Protein AF-A0A5J4TZL5-F1 (afdb_monomer)

Secondary structure (DSSP, 8-state):
-HHHHHHHHHHHHHHHHHHHHHHHHHHHHHHHHHHHHHHHHHHHHHHHHHHHHHHHHHHHHHHHHHHHHHHHHHHHHHHHHHHHHHHHHHHHHHHHHHHHHHHHHHHHHHHHHHHHHHHHHHHHHHHHHHHHHHHHHHHHHHHHHHHHHHHHHHHHHHHHHHHHHHHHHHHHHTTS-S--HHHHHHHHHHHHHHHHHHHHHHHHHHHHHHHHHHHHHHHHHHHHHHHHHHHHHHHHHHHHHHHHHHTT-----------------------------PPP-------------------------------------

pLDDT: mean 70.75, std 19.8, range [30.55, 95.94]

Sequence (317 aa):
MKILYEKREKQMKEKECAMKREIEKVIEKLKDAQSGIAKTEQDAAQLKKVEKEKEKENLKLIDDIEKVKLEKERIVIEKLDLERQKHEREEEIMKLRQQILLIKDENSLSLDERRDIVEAIRLADKKIGVQSEERKRIEDKIQVLEKNYSLVQRENEEMRAKIHVLTESIMQSGSNESGNIGVQVISAAETQAIRVSLQKTRGNEAKLEKIIAQLKTEKDNLNLKLIDSQEAIVRMEKARMRSKLSGSTTISSNDSVGSLTPTNSLSTPKSLNILPSSPLIDKENIPSTGSNNLFSSSLGSFKKESNDQRILIKKKV

Organism: NCBI:txid222440

Solvent-accessible surface area (backbone atoms only — not comparable to full-atom values): 19044 Å² total; per-residue (Å²): 113,70,70,62,51,55,53,51,50,51,51,48,53,50,50,52,52,52,50,51,55,50,50,51,54,50,51,50,54,49,50,53,51,51,54,50,49,55,49,52,53,52,52,52,55,50,49,56,50,52,50,54,51,51,51,54,50,51,54,52,51,50,56,52,52,51,53,53,50,52,52,52,53,51,52,52,52,54,51,52,52,52,52,50,55,49,51,54,51,52,52,51,53,50,53,53,53,52,50,52,50,52,55,50,51,54,50,50,53,53,50,51,55,51,51,52,51,51,52,52,45,54,53,49,54,54,51,46,52,54,50,52,54,51,42,51,56,50,51,56,51,43,55,55,49,52,55,51,46,58,50,51,51,51,54,48,52,52,51,51,52,52,46,49,55,52,51,52,51,52,58,63,60,69,74,57,85,84,90,55,69,66,59,53,53,51,53,50,52,53,47,50,53,51,50,56,50,48,52,53,50,51,57,50,46,57,52,48,53,52,51,47,53,50,51,52,55,50,43,53,53,45,51,52,56,45,51,55,50,52,51,49,44,53,53,51,53,52,53,54,54,50,59,61,58,69,74,72,65,84,80,85,78,88,76,89,84,81,91,79,85,84,89,84,86,83,85,84,86,85,87,81,92,80,87,82,87,84,81,89,80,88,80,82,90,86,86,89,79,90,78,90,81,88,86,84,83,82,85,89,80,90,78,88,80,86,90,76,88,80,89,87,83,88,78,89,133

Nearest PDB structures (foldseek):
  3zx6-assembly1_A  TM=5.960E-01  e=6.241E-02  Archaeoglobus fulgidus DSM 4304
  3zx6-assembly1_B  TM=5.698E-01  e=6.180E-01  Archaeoglobus fulgidus DSM 4304
  2b5u-assembly2_C  TM=6.006E-01  e=9.776E-01  Escherichia coli
  6r1j-assembly1_D-2  TM=5.884E-01  e=1.302E+00  Aeromonas hydrophila J-1
  3ja6-assembly1_H  TM=4.039E-01  e=1.161E+00  Escherichia coli

Foldseek 3Di:
DVVVVVVVVVVVVVVVVVVVVVVVVVVVVVVVVVVVVVVVVVVVVVVVVVVVVVVVVVVVVVVVVVVVVVVVVVVVVVVVVVVVVVVVVVVVVVVVVVVVVVVVVVVVVLVVVLVVLVVVLVVLVVVLVVLVVVLVVLVVVLVVLVVVLVVLVVVLVVLVVVLVVLVVVLVVVVVDDDDPPVSNVVSVVVSVVSVVVSVVSVVVSVVSVVVSVVSVVVSVVSVVVSVVSVVVSVVSVVVSVVSVVVVPDPDDDDDDDDDDDDDDDDDDDDDDDDDDDDDDDDDDDDDDDYDDDDDDDDDDDDDDDDDDDDDDDDDDD

Structure (mmCIF, N/CA/C/O backbone):
data_AF-A0A5J4TZL5-F1
#
_entry.id   AF-A0A5J4TZL5-F1
#
loop_
_atom_site.group_PDB
_atom_site.id
_atom_site.type_symbol
_atom_site.label_atom_id
_atom_site.label_alt_id
_atom_site.label_comp_id
_atom_site.label_asym_id
_atom_site.label_entity_id
_atom_site.label_seq_id
_atom_site.pdbx_PDB_ins_code
_atom_site.Cartn_x
_atom_site.Cartn_y
_atom_site.Cartn_z
_atom_site.occupancy
_atom_site.B_iso_or_equiv
_atom_site.auth_seq_id
_atom_site.auth_comp_id
_atom_site.auth_asym_id
_atom_site.auth_atom_id
_atom_site.pdbx_PDB_model_num
ATOM 1 N N . MET A 1 1 ? 73.952 2.738 -131.274 1.00 68.38 1 MET A N 1
ATOM 2 C CA . MET A 1 1 ? 74.540 2.774 -129.912 1.00 68.38 1 MET A CA 1
ATOM 3 C C . MET A 1 1 ? 74.029 3.944 -129.062 1.00 68.38 1 MET A C 1
ATOM 5 O O . MET A 1 1 ? 73.461 3.671 -128.016 1.00 68.38 1 MET A O 1
ATOM 9 N N . LYS A 1 2 ? 74.131 5.211 -129.499 1.00 77.38 2 LYS A N 1
ATOM 10 C CA . LYS A 1 2 ? 73.720 6.402 -128.711 1.00 77.38 2 LYS A CA 1
ATOM 11 C C . LYS A 1 2 ? 72.251 6.398 -128.223 1.00 77.38 2 LYS A C 1
ATOM 13 O O . LYS A 1 2 ? 72.003 6.583 -127.039 1.00 77.38 2 LYS A O 1
ATOM 18 N N . ILE A 1 3 ? 71.305 6.037 -129.097 1.00 76.31 3 ILE A N 1
ATOM 19 C CA . ILE A 1 3 ? 69.858 5.967 -128.785 1.00 76.31 3 ILE A CA 1
ATOM 20 C C . ILE A 1 3 ? 69.531 4.932 -127.685 1.00 76.31 3 ILE A C 1
ATOM 22 O O . ILE A 1 3 ? 68.653 5.151 -126.853 1.00 76.31 3 ILE A O 1
ATOM 26 N N . LEU A 1 4 ? 70.243 3.796 -127.649 1.00 75.81 4 LEU A N 1
ATOM 27 C CA . LEU A 1 4 ? 70.036 2.755 -126.627 1.00 75.81 4 LEU A CA 1
ATOM 28 C C . LEU A 1 4 ? 70.547 3.196 -125.247 1.00 75.81 4 LEU A C 1
ATOM 30 O O . LEU A 1 4 ? 69.958 2.826 -124.232 1.00 75.81 4 LEU A O 1
ATOM 34 N N . TYR A 1 5 ? 71.609 4.004 -125.215 1.00 79.50 5 TYR A N 1
ATOM 35 C CA . TYR A 1 5 ? 72.174 4.554 -123.984 1.00 79.50 5 TYR A CA 1
ATOM 36 C C . TYR A 1 5 ? 71.246 5.612 -123.370 1.00 79.50 5 TYR A C 1
ATOM 38 O O . TYR A 1 5 ? 70.892 5.506 -122.200 1.00 79.50 5 TYR A O 1
ATOM 46 N N . GLU A 1 6 ? 70.744 6.547 -124.183 1.00 79.62 6 GLU A N 1
ATOM 47 C CA . GLU A 1 6 ? 69.775 7.573 -123.759 1.00 79.62 6 GLU A CA 1
ATOM 48 C C . GLU A 1 6 ? 68.460 6.954 -123.251 1.00 79.62 6 GLU A C 1
ATOM 50 O O . GLU A 1 6 ? 67.913 7.382 -122.233 1.00 79.62 6 GLU A O 1
ATOM 55 N N . LYS A 1 7 ? 67.970 5.886 -123.901 1.00 83.75 7 LYS A N 1
ATOM 56 C CA . LYS A 1 7 ? 66.777 5.147 -123.453 1.00 83.75 7 LYS A CA 1
ATOM 57 C C . LYS A 1 7 ? 66.993 4.467 -122.097 1.00 83.75 7 LYS A C 1
ATOM 59 O O . LYS A 1 7 ? 66.105 4.513 -121.248 1.00 83.75 7 LYS A O 1
ATOM 64 N N . ARG A 1 8 ? 68.165 3.860 -121.877 1.00 84.19 8 ARG A N 1
ATOM 65 C CA . ARG A 1 8 ? 68.530 3.232 -120.597 1.00 84.19 8 ARG A CA 1
ATOM 66 C C . ARG A 1 8 ? 68.698 4.273 -119.489 1.00 84.19 8 ARG A C 1
ATOM 68 O O . ARG A 1 8 ? 68.226 4.048 -118.381 1.00 84.19 8 ARG A O 1
ATOM 75 N N . GLU A 1 9 ? 69.308 5.418 -119.784 1.00 84.31 9 GLU A N 1
ATOM 76 C CA . GLU A 1 9 ? 69.480 6.519 -118.831 1.00 84.31 9 GLU A CA 1
ATOM 77 C C . GLU A 1 9 ? 68.133 7.132 -118.417 1.00 84.31 9 GLU A C 1
ATOM 79 O O . GLU A 1 9 ? 67.884 7.332 -117.229 1.00 84.31 9 GLU A O 1
ATOM 84 N N . LYS A 1 10 ? 67.221 7.350 -119.373 1.00 85.38 10 LYS A N 1
ATOM 85 C CA . LYS A 1 10 ? 65.858 7.819 -119.090 1.00 85.38 10 LYS A CA 1
ATOM 86 C C . LYS A 1 10 ? 65.076 6.821 -118.231 1.00 85.38 10 LYS A C 1
ATOM 88 O O . LYS A 1 10 ? 64.467 7.228 -117.248 1.00 85.38 10 LYS A O 1
ATOM 93 N N . GLN A 1 11 ? 65.167 5.522 -118.530 1.00 86.25 11 GLN A N 1
ATOM 94 C CA . GLN A 1 11 ? 64.558 4.469 -117.706 1.00 86.25 11 GLN A CA 1
ATOM 95 C C . GLN A 1 11 ? 65.138 4.417 -116.285 1.00 86.25 11 GLN A C 1
ATOM 97 O O . GLN A 1 11 ? 64.395 4.190 -115.333 1.00 86.25 11 GLN A O 1
ATOM 102 N N . MET A 1 12 ? 66.447 4.625 -116.120 1.00 87.94 12 MET A N 1
ATOM 103 C CA . MET A 1 12 ? 67.077 4.683 -114.797 1.00 87.94 12 MET A CA 1
ATOM 104 C C . MET A 1 12 ? 66.609 5.908 -114.007 1.00 87.94 12 MET A C 1
ATOM 106 O O . MET A 1 12 ? 66.234 5.757 -112.849 1.00 87.94 12 MET A O 1
ATOM 110 N N . LYS A 1 13 ? 66.539 7.088 -114.638 1.00 86.75 13 LYS A N 1
ATOM 111 C CA . LYS A 1 13 ? 66.017 8.317 -114.012 1.00 86.75 13 LYS A CA 1
ATOM 112 C C . LYS A 1 13 ? 64.533 8.204 -113.651 1.00 86.75 13 LYS A C 1
ATOM 114 O O . LYS A 1 13 ? 64.128 8.666 -112.589 1.00 86.75 13 LYS A O 1
ATOM 119 N N . GLU A 1 14 ? 63.720 7.562 -114.490 1.00 88.88 14 GLU A N 1
ATOM 120 C CA . GLU A 1 14 ? 62.305 7.289 -114.197 1.00 88.88 14 GLU A CA 1
ATOM 121 C C . GLU A 1 14 ? 62.145 6.321 -113.017 1.00 88.88 14 GLU A C 1
ATOM 123 O O . GLU A 1 14 ? 61.344 6.591 -112.122 1.00 88.88 14 GLU A O 1
ATOM 128 N N . LYS A 1 15 ? 62.941 5.242 -112.961 1.00 90.50 15 LYS A N 1
ATOM 129 C CA . LYS A 1 15 ? 62.969 4.318 -111.813 1.00 90.50 15 LYS A CA 1
ATOM 130 C C . LYS A 1 15 ? 63.447 5.001 -110.535 1.00 90.50 15 LYS A C 1
ATOM 132 O O . LYS A 1 15 ? 62.857 4.786 -109.485 1.00 90.50 15 LYS A O 1
ATOM 137 N N . GLU A 1 16 ? 64.470 5.846 -110.618 1.00 89.69 16 GLU A N 1
ATOM 138 C CA . GLU A 1 16 ? 64.968 6.621 -109.480 1.00 89.69 16 GLU A CA 1
ATOM 139 C C . GLU A 1 16 ? 63.911 7.615 -108.978 1.00 89.69 16 GLU A C 1
ATOM 141 O O . GLU A 1 16 ? 63.693 7.733 -107.775 1.00 89.69 16 GLU A O 1
ATOM 146 N N . CYS A 1 17 ? 63.200 8.291 -109.885 1.00 88.56 17 CYS A N 1
ATOM 147 C CA . CYS A 1 17 ? 62.106 9.194 -109.533 1.00 88.56 17 CYS A CA 1
ATOM 148 C C . CYS A 1 17 ? 60.917 8.440 -108.912 1.00 88.56 17 CYS A C 1
ATOM 150 O O . CYS A 1 17 ? 60.357 8.900 -107.918 1.00 88.56 17 CYS A O 1
ATOM 152 N N . ALA A 1 18 ? 60.556 7.268 -109.445 1.00 90.19 18 ALA A N 1
ATOM 153 C CA . ALA A 1 18 ? 59.523 6.408 -108.869 1.00 90.19 18 ALA A CA 1
ATOM 154 C C . ALA A 1 18 ? 59.912 5.917 -107.465 1.00 90.19 18 ALA A C 1
ATOM 156 O O . ALA A 1 18 ? 59.115 6.031 -106.537 1.00 90.19 18 ALA A O 1
ATOM 157 N N . MET A 1 19 ? 61.160 5.474 -107.294 1.00 93.25 19 MET A N 1
ATOM 158 C CA . MET A 1 19 ? 61.697 5.030 -106.009 1.00 93.25 19 MET A CA 1
ATOM 159 C C . MET A 1 19 ? 61.727 6.170 -104.982 1.00 93.25 19 MET A C 1
ATOM 161 O O . MET A 1 19 ? 61.330 5.965 -103.841 1.00 93.25 19 MET A O 1
ATOM 165 N N . LYS A 1 20 ? 62.118 7.391 -105.375 1.00 92.12 20 LYS A N 1
ATOM 166 C CA . LYS A 1 20 ? 62.064 8.572 -104.492 1.00 92.12 20 LYS A CA 1
ATOM 167 C C . LYS A 1 20 ? 60.640 8.878 -104.024 1.00 92.12 20 LYS A C 1
ATOM 169 O O . LYS A 1 20 ? 60.440 9.073 -102.831 1.00 92.12 20 LYS A O 1
ATOM 174 N N . ARG A 1 21 ? 59.647 8.831 -104.922 1.00 91.94 21 ARG A N 1
ATOM 175 C CA . ARG A 1 21 ? 58.229 9.014 -104.549 1.00 91.94 21 ARG A CA 1
ATOM 176 C C . ARG A 1 21 ? 57.722 7.912 -103.619 1.00 91.94 21 ARG A C 1
ATOM 178 O O . ARG A 1 21 ? 56.907 8.183 -102.743 1.00 91.94 21 ARG A O 1
ATOM 185 N N . GLU A 1 22 ? 58.152 6.666 -103.813 1.00 93.06 22 GLU A N 1
ATOM 186 C CA . GLU A 1 22 ? 57.804 5.567 -102.903 1.00 93.06 22 GLU A CA 1
ATOM 187 C C . GLU A 1 22 ? 58.442 5.747 -101.524 1.00 93.06 22 GLU A C 1
ATOM 189 O O . GLU A 1 22 ? 57.752 5.587 -100.519 1.00 93.06 22 GLU A O 1
ATOM 194 N N . ILE A 1 23 ? 59.713 6.153 -101.464 1.00 92.62 23 ILE A N 1
ATOM 195 C CA . ILE A 1 23 ? 60.403 6.475 -100.209 1.00 92.62 23 ILE A CA 1
ATOM 196 C C . ILE A 1 23 ? 59.696 7.628 -99.486 1.00 92.62 23 ILE A C 1
ATOM 198 O O . ILE A 1 23 ? 59.439 7.516 -98.291 1.00 92.62 23 ILE A O 1
ATOM 202 N N . GLU A 1 24 ? 59.316 8.698 -100.189 1.00 93.56 24 GLU A N 1
ATOM 203 C CA . GLU A 1 24 ? 58.556 9.815 -99.608 1.00 93.56 24 GLU A CA 1
ATOM 204 C C . GLU A 1 24 ? 57.216 9.354 -99.022 1.00 93.56 24 GLU A C 1
ATOM 206 O O . GLU A 1 24 ? 56.915 9.673 -97.873 1.00 93.56 24 GLU A O 1
ATOM 211 N N . LYS A 1 25 ? 56.459 8.515 -99.745 1.00 94.38 25 LYS A N 1
ATOM 212 C CA . LYS A 1 25 ? 55.213 7.917 -99.230 1.00 94.38 25 LYS A CA 1
ATOM 213 C C . LYS A 1 25 ? 55.439 7.056 -97.987 1.00 94.38 25 LYS A C 1
ATOM 215 O O . LYS A 1 25 ? 54.591 7.032 -97.098 1.00 94.38 25 LYS A O 1
ATOM 220 N N . VAL A 1 26 ? 56.545 6.311 -97.924 1.00 94.62 26 VAL A N 1
ATOM 221 C CA . VAL A 1 26 ? 56.898 5.503 -96.745 1.00 94.62 26 VAL A CA 1
ATOM 222 C C . VAL A 1 26 ? 57.271 6.403 -95.568 1.00 94.62 26 VAL A C 1
ATOM 224 O O . VAL A 1 26 ? 56.812 6.152 -94.458 1.00 94.62 26 VAL A O 1
ATOM 227 N N . ILE A 1 27 ? 58.039 7.471 -95.797 1.00 94.38 27 ILE A N 1
ATOM 228 C CA . ILE A 1 27 ? 58.392 8.454 -94.764 1.00 94.38 27 ILE A CA 1
ATOM 229 C C . ILE A 1 27 ? 57.137 9.131 -94.207 1.00 94.38 27 ILE A C 1
ATOM 231 O O . ILE A 1 27 ? 57.026 9.289 -92.995 1.00 94.38 27 ILE A O 1
ATOM 235 N N . GLU A 1 28 ? 56.189 9.510 -95.063 1.00 93.62 28 GLU A N 1
ATOM 236 C CA . GLU A 1 28 ? 54.934 10.138 -94.639 1.00 93.62 28 GLU A CA 1
ATOM 237 C C . GLU A 1 28 ? 54.093 9.184 -93.781 1.00 93.62 28 GLU A C 1
ATOM 239 O O . GLU A 1 28 ? 53.744 9.521 -92.653 1.00 93.62 28 GLU A O 1
ATOM 244 N N . LYS A 1 29 ? 53.923 7.928 -94.219 1.00 94.75 29 LYS A N 1
ATOM 245 C CA . LYS A 1 29 ? 53.269 6.886 -93.408 1.00 94.75 29 LYS A CA 1
ATOM 246 C C . LYS A 1 29 ? 53.976 6.624 -92.076 1.00 94.75 29 LYS A C 1
ATOM 248 O O . LYS A 1 29 ? 53.313 6.352 -91.078 1.00 94.75 29 LYS A O 1
ATOM 253 N N . LEU A 1 30 ? 55.309 6.677 -92.046 1.00 94.06 30 LEU A N 1
ATOM 254 C CA . LEU A 1 30 ? 56.082 6.518 -90.812 1.00 94.06 30 LEU A CA 1
ATOM 255 C C . LEU A 1 30 ? 55.881 7.701 -89.862 1.00 94.06 30 LEU A C 1
ATOM 257 O O . LEU A 1 30 ? 55.749 7.479 -88.661 1.00 94.06 30 LEU A O 1
ATOM 261 N N . LYS A 1 31 ? 55.809 8.935 -90.375 1.00 94.19 31 LYS A N 1
ATOM 262 C CA . LYS A 1 31 ? 55.489 10.123 -89.569 1.00 94.19 31 LYS A CA 1
ATOM 263 C C . LYS A 1 31 ? 54.077 10.042 -88.994 1.00 94.19 31 LYS A C 1
ATOM 265 O O . LYS A 1 31 ? 53.900 10.292 -87.803 1.00 94.19 31 LYS A O 1
ATOM 270 N N . ASP A 1 32 ? 53.103 9.626 -89.800 1.00 93.44 32 ASP A N 1
ATOM 271 C CA . ASP A 1 32 ? 51.726 9.428 -89.346 1.00 93.44 32 ASP A CA 1
ATOM 272 C C . ASP A 1 32 ? 51.661 8.364 -88.244 1.00 93.44 32 ASP A C 1
ATOM 274 O O . ASP A 1 32 ? 51.081 8.606 -87.184 1.00 93.44 32 ASP A O 1
ATOM 278 N N . ALA A 1 33 ? 52.333 7.223 -88.439 1.00 93.62 33 ALA A N 1
ATOM 279 C CA . ALA A 1 33 ? 52.422 6.164 -87.436 1.00 93.62 33 ALA A CA 1
ATOM 280 C C . ALA A 1 33 ? 53.111 6.638 -86.144 1.00 93.62 33 ALA A C 1
ATOM 282 O O . ALA A 1 33 ? 52.612 6.362 -85.056 1.00 93.62 33 ALA A O 1
ATOM 283 N N . GLN A 1 34 ? 54.211 7.394 -86.242 1.00 93.38 34 GLN A N 1
ATOM 284 C CA . GLN A 1 34 ? 54.889 7.984 -85.081 1.00 93.38 34 GLN A CA 1
ATOM 285 C C . GLN A 1 34 ? 53.984 8.962 -84.324 1.00 93.38 34 GLN A C 1
ATOM 287 O O . GLN A 1 34 ? 53.940 8.924 -83.095 1.00 93.38 34 GLN A O 1
ATOM 292 N N . SER A 1 35 ? 53.223 9.799 -85.038 1.00 92.56 35 SER A N 1
ATOM 293 C CA . SER A 1 35 ? 52.253 10.708 -84.417 1.00 92.56 35 SER A CA 1
ATOM 294 C C . SER A 1 35 ? 51.124 9.945 -83.711 1.00 92.56 35 SER A C 1
ATOM 296 O O . SER A 1 35 ? 50.718 10.316 -82.608 1.00 92.56 35 SER A O 1
ATOM 298 N N . GLY A 1 36 ? 50.667 8.835 -84.304 1.00 93.75 36 GLY A N 1
ATOM 299 C CA . GLY A 1 36 ? 49.680 7.937 -83.712 1.00 93.75 36 GLY A CA 1
ATOM 300 C C . GLY A 1 36 ? 50.195 7.286 -82.432 1.00 93.75 36 GLY A C 1
ATOM 301 O O . GLY A 1 36 ? 49.500 7.315 -81.419 1.00 93.75 36 GLY A O 1
ATOM 302 N N . ILE A 1 37 ? 51.433 6.779 -82.446 1.00 93.00 37 ILE A N 1
ATOM 303 C CA . ILE A 1 37 ? 52.086 6.192 -81.266 1.00 93.00 37 ILE A CA 1
ATOM 304 C C . ILE A 1 37 ? 52.185 7.229 -80.142 1.00 93.00 37 ILE A C 1
ATOM 306 O O . ILE A 1 37 ? 51.717 6.963 -79.036 1.00 93.00 37 ILE A O 1
ATOM 310 N N . ALA A 1 38 ? 52.680 8.436 -80.429 1.00 92.06 38 ALA A N 1
ATOM 311 C CA . ALA A 1 38 ? 52.795 9.502 -79.432 1.00 92.06 38 ALA A CA 1
ATOM 312 C C . ALA A 1 38 ? 51.439 9.861 -78.795 1.00 92.06 38 ALA A C 1
ATOM 314 O O . ALA A 1 38 ? 51.345 10.056 -77.582 1.00 92.06 38 ALA A O 1
ATOM 315 N N . LYS A 1 39 ? 50.364 9.889 -79.594 1.00 93.00 39 LYS A N 1
ATOM 316 C CA . LYS A 1 39 ? 49.007 10.114 -79.083 1.00 93.00 39 LYS A CA 1
ATOM 317 C C . LYS A 1 39 ? 48.534 8.964 -78.189 1.00 93.00 39 LYS A C 1
ATOM 319 O O . LYS A 1 39 ? 48.024 9.216 -77.103 1.00 93.00 39 LYS A O 1
ATOM 324 N N . THR A 1 40 ? 48.761 7.711 -78.590 1.00 92.06 40 THR A N 1
ATOM 325 C CA . THR A 1 40 ? 48.394 6.550 -77.759 1.00 92.06 40 THR A CA 1
ATOM 326 C C . THR A 1 40 ? 49.171 6.489 -76.443 1.00 92.06 40 THR A C 1
ATOM 328 O O . THR A 1 40 ? 48.607 6.117 -75.416 1.00 92.06 40 THR A O 1
ATOM 331 N N . GLU A 1 41 ? 50.441 6.902 -76.432 1.00 92.06 41 GLU A N 1
ATOM 332 C CA . GLU A 1 41 ? 51.243 7.006 -75.207 1.00 92.06 41 GLU A CA 1
ATOM 333 C C . GLU A 1 41 ? 50.700 8.091 -74.270 1.00 92.06 41 GLU A C 1
ATOM 335 O O . GLU A 1 41 ? 50.609 7.881 -73.056 1.00 92.06 41 GLU A O 1
ATOM 340 N N . GLN A 1 42 ? 50.283 9.231 -74.829 1.00 92.75 42 GLN A N 1
ATOM 341 C CA . GLN A 1 42 ? 49.635 10.298 -74.073 1.00 92.75 42 GLN A CA 1
ATOM 342 C C . GLN A 1 42 ? 48.301 9.831 -73.468 1.00 92.75 42 GLN A C 1
ATOM 344 O O . GLN A 1 42 ? 48.072 10.051 -72.275 1.00 92.75 42 GLN A O 1
ATOM 349 N N . ASP A 1 43 ? 47.460 9.147 -74.246 1.00 93.69 43 ASP A N 1
ATOM 350 C CA . ASP A 1 43 ? 46.179 8.599 -73.784 1.00 93.69 43 ASP A CA 1
ATOM 351 C C . ASP A 1 43 ? 46.393 7.552 -72.673 1.00 93.69 43 ASP A C 1
ATOM 353 O O . ASP A 1 43 ? 45.723 7.585 -71.638 1.00 93.69 43 ASP A O 1
ATOM 357 N N . ALA A 1 44 ? 47.398 6.677 -72.812 1.00 93.31 44 ALA A N 1
ATOM 358 C CA . ALA A 1 44 ? 47.760 5.700 -71.784 1.00 93.31 44 ALA A CA 1
ATOM 359 C C . ALA A 1 44 ? 48.250 6.364 -70.483 1.00 93.31 44 ALA A C 1
ATOM 361 O O . ALA A 1 44 ? 47.930 5.908 -69.381 1.00 93.31 44 ALA A O 1
ATOM 362 N N . ALA A 1 45 ? 49.008 7.461 -70.579 1.00 92.75 45 ALA A N 1
ATOM 363 C CA . ALA A 1 45 ? 49.448 8.223 -69.413 1.00 92.75 45 ALA A CA 1
ATOM 364 C C . ALA A 1 45 ? 48.281 8.937 -68.708 1.00 92.75 45 ALA A C 1
ATOM 366 O O . ALA A 1 45 ? 48.262 9.005 -67.476 1.00 92.75 45 ALA A O 1
ATOM 367 N N . GLN A 1 46 ? 47.304 9.450 -69.463 1.00 93.06 46 GLN A N 1
ATOM 368 C CA . GLN A 1 46 ? 46.084 10.038 -68.903 1.00 93.06 46 GLN A CA 1
ATOM 369 C C . GLN A 1 46 ? 45.221 8.982 -68.205 1.00 93.06 46 GLN A C 1
ATOM 371 O O . GLN A 1 46 ? 44.812 9.204 -67.065 1.00 93.06 46 GLN A O 1
ATOM 376 N N . LEU A 1 47 ? 45.029 7.811 -68.820 1.00 94.38 47 LEU A N 1
ATOM 377 C CA . LEU A 1 47 ? 44.303 6.690 -68.211 1.00 94.38 47 LEU A CA 1
ATOM 378 C C . LEU A 1 47 ? 44.914 6.272 -66.868 1.00 94.38 47 LEU A C 1
ATOM 380 O O . LEU A 1 47 ? 44.193 6.177 -65.879 1.00 94.38 47 LEU A O 1
ATOM 384 N N . LYS A 1 48 ? 46.246 6.150 -66.783 1.00 94.62 48 LYS A N 1
ATOM 385 C CA . LYS A 1 48 ? 46.937 5.835 -65.518 1.00 94.62 48 LYS A CA 1
ATOM 386 C C . LYS A 1 48 ? 46.720 6.882 -64.421 1.00 94.62 48 LYS A C 1
ATOM 388 O O . LYS A 1 48 ? 46.735 6.539 -63.240 1.00 94.62 48 LYS A O 1
ATOM 393 N N . LYS A 1 49 ? 46.566 8.165 -64.770 1.00 94.12 49 LYS A N 1
ATOM 394 C CA . LYS A 1 49 ? 46.249 9.215 -63.783 1.00 94.12 49 LYS A CA 1
ATOM 395 C C . LYS A 1 49 ? 44.826 9.052 -63.257 1.00 94.12 49 LYS A C 1
ATOM 397 O O . LYS A 1 49 ? 44.638 9.066 -62.045 1.00 94.12 49 LYS A O 1
ATOM 402 N N . VAL A 1 50 ? 43.868 8.827 -64.156 1.00 94.62 50 VAL A N 1
ATOM 403 C CA . VAL A 1 50 ? 42.460 8.597 -63.801 1.00 94.62 50 VAL A CA 1
ATOM 404 C C . VAL A 1 50 ? 42.303 7.340 -62.942 1.00 94.62 50 VAL A C 1
ATOM 406 O O . VAL A 1 50 ? 41.571 7.366 -61.959 1.00 94.62 50 VAL A O 1
ATOM 409 N N . GLU A 1 51 ? 43.012 6.254 -63.256 1.00 93.50 51 GLU A N 1
ATOM 410 C CA . GLU A 1 51 ? 43.004 5.033 -62.438 1.00 93.50 51 GLU A CA 1
ATOM 411 C C . GLU A 1 51 ? 43.488 5.297 -61.010 1.00 93.50 51 GLU A C 1
ATOM 413 O O . GLU A 1 51 ? 42.815 4.906 -60.060 1.00 93.50 51 GLU A O 1
ATOM 418 N N . LYS A 1 52 ? 44.594 6.032 -60.842 1.00 93.94 52 LYS A N 1
ATOM 419 C CA . LYS A 1 52 ? 45.107 6.397 -59.511 1.00 93.94 52 LYS A CA 1
ATOM 420 C C . LYS A 1 52 ? 44.148 7.289 -58.727 1.00 93.94 52 LYS A C 1
ATOM 422 O O . LYS A 1 52 ? 44.086 7.190 -57.504 1.00 93.94 52 LYS A O 1
ATOM 427 N N . GLU A 1 53 ? 43.436 8.194 -59.394 1.00 94.94 53 GLU A N 1
ATOM 428 C CA . GLU A 1 53 ? 42.421 9.028 -58.741 1.00 94.94 53 GLU A CA 1
ATOM 429 C C . GLU A 1 53 ? 41.220 8.194 -58.291 1.00 94.94 53 GLU A C 1
ATOM 431 O O . GLU A 1 53 ? 40.814 8.299 -57.134 1.00 94.94 53 GLU A O 1
ATOM 436 N N . LYS A 1 54 ? 40.724 7.295 -59.149 1.00 94.50 54 LYS A N 1
ATOM 437 C CA . LYS A 1 54 ? 39.645 6.361 -58.797 1.00 94.50 54 LYS A CA 1
ATOM 438 C C . LYS A 1 54 ? 40.036 5.410 -57.670 1.00 94.50 54 LYS A C 1
ATOM 440 O O . LYS A 1 54 ? 39.216 5.114 -56.811 1.00 94.50 54 LYS A O 1
ATOM 445 N N . GLU A 1 55 ? 41.281 4.945 -57.640 1.00 94.69 55 GLU A N 1
ATOM 446 C CA . GLU A 1 55 ? 41.785 4.093 -56.561 1.00 94.69 55 GLU A CA 1
ATOM 447 C C . GLU A 1 55 ? 41.799 4.836 -55.216 1.00 94.69 55 GLU A C 1
ATOM 449 O O . GLU A 1 55 ? 41.344 4.299 -54.207 1.00 94.69 55 GLU A O 1
ATOM 454 N N . LYS A 1 56 ? 42.222 6.107 -55.205 1.00 94.38 56 LYS A N 1
ATOM 455 C CA . LYS A 1 56 ? 42.147 6.960 -54.007 1.00 94.38 56 LYS A CA 1
ATOM 456 C C . LYS A 1 56 ? 40.710 7.206 -53.553 1.00 94.38 56 LYS A C 1
ATOM 458 O O . LYS A 1 56 ? 40.444 7.191 -52.354 1.00 94.38 56 LYS A O 1
ATOM 463 N N . GLU A 1 57 ? 39.794 7.445 -54.489 1.00 94.44 57 GLU A N 1
ATOM 464 C CA . GLU A 1 57 ? 38.375 7.633 -54.181 1.00 94.44 57 GLU A CA 1
ATOM 465 C C . GLU A 1 57 ? 37.754 6.354 -53.603 1.00 94.44 57 GLU A C 1
ATOM 467 O O . GLU A 1 57 ? 37.070 6.412 -52.582 1.00 94.44 57 GLU A O 1
ATOM 472 N N . ASN A 1 58 ? 38.077 5.191 -54.175 1.00 93.94 58 ASN A N 1
ATOM 473 C CA . ASN A 1 58 ? 37.638 3.895 -53.662 1.00 93.94 58 ASN A CA 1
ATOM 474 C C . ASN A 1 58 ? 38.155 3.623 -52.245 1.00 93.94 58 ASN A C 1
ATOM 476 O O . ASN A 1 58 ? 37.382 3.175 -51.403 1.00 93.94 58 ASN A O 1
ATOM 480 N N . LEU A 1 59 ? 39.426 3.925 -51.953 1.00 93.81 59 LEU A N 1
ATOM 481 C CA . LEU A 1 59 ? 39.973 3.791 -50.597 1.00 93.81 59 LEU A CA 1
ATOM 482 C C . LEU A 1 59 ? 39.225 4.681 -49.597 1.00 93.81 59 LEU A C 1
ATOM 484 O O . LEU A 1 59 ? 38.843 4.220 -48.526 1.00 93.81 59 LEU A O 1
ATOM 488 N N . LYS A 1 60 ? 38.927 5.929 -49.975 1.00 95.44 60 LYS A N 1
ATOM 489 C CA . LYS A 1 60 ? 38.151 6.843 -49.128 1.00 95.44 60 LYS A CA 1
ATOM 490 C C . LYS A 1 60 ? 36.724 6.337 -48.877 1.00 95.44 60 LYS A C 1
ATOM 492 O O . LYS A 1 60 ? 36.229 6.433 -47.759 1.00 95.44 60 LYS A O 1
ATOM 497 N N . LEU A 1 61 ? 36.072 5.779 -49.899 1.00 94.44 61 LEU A N 1
ATOM 498 C CA . LEU A 1 61 ? 34.743 5.178 -49.760 1.00 94.44 61 LEU A CA 1
ATOM 499 C C . LEU A 1 61 ? 34.758 3.963 -48.826 1.00 94.44 61 LEU A C 1
ATOM 501 O O . LEU A 1 61 ? 33.821 3.798 -48.049 1.00 94.44 61 LEU A O 1
ATOM 505 N N . ILE A 1 62 ? 35.806 3.136 -48.872 1.00 93.75 62 ILE A N 1
ATOM 506 C CA . ILE A 1 62 ? 35.971 1.999 -47.954 1.00 93.75 62 ILE A CA 1
ATOM 507 C C . ILE A 1 62 ? 36.061 2.494 -46.504 1.00 93.75 62 ILE A C 1
ATOM 509 O O . ILE A 1 62 ? 35.306 2.006 -45.662 1.00 93.75 62 ILE A O 1
ATOM 513 N N . ASP A 1 63 ? 36.890 3.507 -46.233 1.00 95.50 63 ASP A N 1
ATOM 514 C CA . ASP A 1 63 ? 37.023 4.099 -44.894 1.00 95.50 63 ASP A CA 1
ATOM 515 C C . ASP A 1 63 ? 35.688 4.670 -44.380 1.00 95.50 63 ASP A C 1
ATOM 517 O O . ASP A 1 63 ? 35.324 4.499 -43.213 1.00 95.50 63 ASP A O 1
ATOM 521 N N . ASP A 1 64 ? 34.930 5.354 -45.242 1.00 94.44 64 ASP A N 1
ATOM 522 C CA . ASP A 1 64 ? 33.633 5.929 -44.878 1.00 94.44 64 ASP A CA 1
ATOM 523 C C . ASP A 1 64 ? 32.570 4.837 -44.635 1.00 94.44 64 ASP A C 1
ATOM 525 O O . ASP A 1 64 ? 31.777 4.945 -43.693 1.00 94.44 64 ASP A O 1
ATOM 529 N N . ILE A 1 65 ? 32.580 3.747 -45.414 1.00 93.69 65 ILE A N 1
ATOM 530 C CA . ILE A 1 65 ? 31.716 2.576 -45.187 1.00 93.69 65 ILE A CA 1
ATOM 531 C C . ILE A 1 65 ? 32.034 1.923 -43.839 1.00 93.69 65 ILE A C 1
ATOM 533 O O . ILE A 1 65 ? 31.111 1.578 -43.094 1.00 93.69 65 ILE A O 1
ATOM 537 N N . GLU A 1 66 ? 33.314 1.768 -43.501 1.00 95.94 66 GLU A N 1
ATOM 538 C CA . GLU A 1 66 ? 33.733 1.164 -42.237 1.00 95.94 66 GLU A CA 1
ATOM 539 C C . GLU A 1 66 ? 33.329 2.028 -41.036 1.00 95.94 66 GLU A C 1
ATOM 541 O O . GLU A 1 66 ? 32.745 1.513 -40.079 1.00 95.94 66 GLU A O 1
ATOM 546 N N . LYS A 1 67 ? 33.494 3.356 -41.117 1.00 94.06 67 LYS A N 1
ATOM 547 C CA . LYS A 1 67 ? 32.990 4.287 -40.091 1.00 94.06 67 LYS A CA 1
ATOM 548 C C . LYS A 1 67 ? 31.481 4.174 -39.894 1.00 94.06 67 LYS A C 1
ATOM 550 O O . LYS A 1 67 ? 31.013 4.107 -38.759 1.00 94.06 67 LYS A O 1
ATOM 555 N N . VAL A 1 68 ? 30.708 4.124 -40.982 1.00 92.31 68 VAL A N 1
ATOM 556 C CA . VAL A 1 68 ? 29.246 3.964 -40.905 1.00 92.31 68 VAL A CA 1
ATOM 557 C C . VAL A 1 68 ? 28.870 2.617 -40.287 1.00 92.31 68 VAL A C 1
ATOM 559 O O . VAL A 1 68 ? 27.893 2.538 -39.541 1.00 92.31 68 VAL A O 1
ATOM 562 N N . LYS A 1 69 ? 29.624 1.553 -40.577 1.00 94.56 69 LYS A N 1
ATOM 563 C CA . LYS A 1 69 ? 29.402 0.232 -39.983 1.00 94.56 69 LYS A CA 1
ATOM 564 C C . LYS A 1 69 ? 29.642 0.254 -38.470 1.00 94.56 69 LYS A C 1
ATOM 566 O O . LYS A 1 69 ? 28.764 -0.182 -37.729 1.00 94.56 69 LYS A O 1
ATOM 571 N N . LEU A 1 70 ? 30.763 0.819 -38.026 1.00 92.62 70 LEU A N 1
ATOM 572 C CA . LEU A 1 70 ? 31.094 0.942 -36.604 1.00 92.62 70 LEU A CA 1
ATOM 573 C C . LEU A 1 70 ? 30.063 1.791 -35.846 1.00 92.62 70 LEU A C 1
ATOM 575 O O . LEU A 1 70 ? 29.624 1.407 -34.763 1.00 92.62 70 LEU A O 1
ATOM 579 N N . GLU A 1 71 ? 29.604 2.901 -36.429 1.00 90.44 71 GLU A N 1
ATOM 580 C CA . GLU A 1 71 ? 28.580 3.738 -35.792 1.0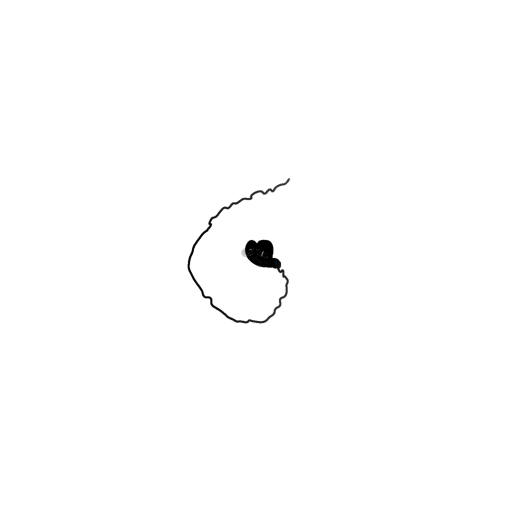0 90.44 71 GLU A CA 1
ATOM 581 C C . GLU A 1 71 ? 27.224 3.018 -35.701 1.00 90.44 71 GLU A C 1
ATOM 583 O O . GLU A 1 71 ? 26.528 3.118 -34.690 1.00 90.44 71 GLU A O 1
ATOM 588 N N . LYS A 1 72 ? 26.852 2.219 -36.712 1.00 91.19 72 LYS A N 1
ATOM 589 C CA . LYS A 1 72 ? 25.648 1.373 -36.638 1.00 91.19 72 LYS A CA 1
ATOM 590 C C . LYS A 1 72 ? 25.741 0.344 -35.514 1.00 91.19 72 LYS A C 1
ATOM 592 O O . LYS A 1 72 ? 24.763 0.166 -34.792 1.00 91.19 72 LYS A O 1
ATOM 597 N N . GLU A 1 73 ? 26.884 -0.321 -35.361 1.00 91.88 73 GLU A N 1
ATOM 598 C CA . GLU A 1 73 ? 27.110 -1.290 -34.281 1.00 91.88 73 GLU A CA 1
ATOM 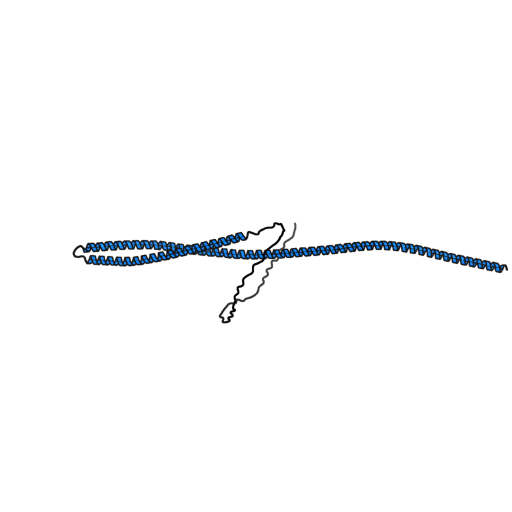599 C C . GLU A 1 73 ? 27.025 -0.617 -32.904 1.00 91.88 73 GLU A C 1
ATOM 601 O O . GLU A 1 73 ? 26.333 -1.118 -32.016 1.00 91.88 73 GLU A O 1
ATOM 606 N N . ARG A 1 74 ? 27.617 0.574 -32.754 1.00 92.12 74 ARG A N 1
ATOM 607 C CA . ARG A 1 74 ? 27.516 1.386 -31.534 1.00 92.12 74 ARG A CA 1
ATOM 608 C C . ARG A 1 74 ? 26.066 1.725 -31.175 1.00 92.12 74 ARG A C 1
ATOM 610 O O . ARG A 1 74 ? 25.661 1.514 -30.034 1.00 92.12 74 ARG A O 1
ATOM 617 N N . ILE A 1 75 ? 25.271 2.189 -32.143 1.00 86.69 75 ILE A N 1
ATOM 618 C CA . ILE A 1 75 ? 23.849 2.518 -31.935 1.00 86.69 75 ILE A CA 1
ATOM 619 C C . ILE A 1 75 ? 23.045 1.280 -31.516 1.00 86.69 75 ILE A C 1
ATOM 621 O O . ILE A 1 75 ? 22.128 1.382 -30.701 1.00 86.69 75 ILE A O 1
ATOM 625 N N . VAL A 1 76 ? 23.349 0.104 -32.074 1.00 92.69 76 VAL A N 1
ATOM 626 C CA . VAL A 1 76 ? 22.675 -1.147 -31.691 1.00 92.69 76 VAL A CA 1
ATOM 627 C C . VAL A 1 76 ? 22.984 -1.511 -30.239 1.00 92.69 76 VAL A C 1
ATOM 629 O O . VAL A 1 76 ? 22.058 -1.842 -29.502 1.00 92.69 76 VAL A O 1
ATOM 632 N N . ILE A 1 77 ? 24.246 -1.405 -29.815 1.00 90.38 77 ILE A N 1
ATOM 633 C CA . ILE A 1 77 ? 24.648 -1.666 -28.424 1.00 90.38 77 ILE A CA 1
ATOM 634 C C . ILE A 1 77 ? 23.925 -0.707 -27.470 1.00 90.38 77 ILE A C 1
ATOM 636 O O . ILE A 1 77 ? 23.288 -1.155 -26.520 1.00 90.38 77 ILE A O 1
ATOM 640 N N . GLU A 1 78 ? 23.932 0.594 -27.770 1.00 88.94 78 GLU A N 1
ATOM 641 C CA . GLU A 1 78 ? 23.264 1.608 -26.947 1.00 88.94 78 GLU A CA 1
ATOM 642 C C . GLU A 1 78 ? 21.753 1.352 -26.820 1.00 88.94 78 GLU A C 1
ATOM 644 O O . GLU A 1 78 ? 21.192 1.434 -25.728 1.00 88.94 78 GLU A O 1
ATOM 649 N N . LYS A 1 79 ? 21.083 0.966 -27.914 1.00 84.38 79 LYS A N 1
ATOM 650 C CA . LYS A 1 79 ? 19.659 0.595 -27.877 1.00 84.38 79 LYS A CA 1
ATOM 651 C C . LYS A 1 79 ? 19.390 -0.613 -26.984 1.00 84.38 79 LYS A C 1
ATOM 653 O O . LYS A 1 79 ? 18.415 -0.598 -26.239 1.00 84.38 79 LYS A O 1
ATOM 658 N N . LEU A 1 80 ? 20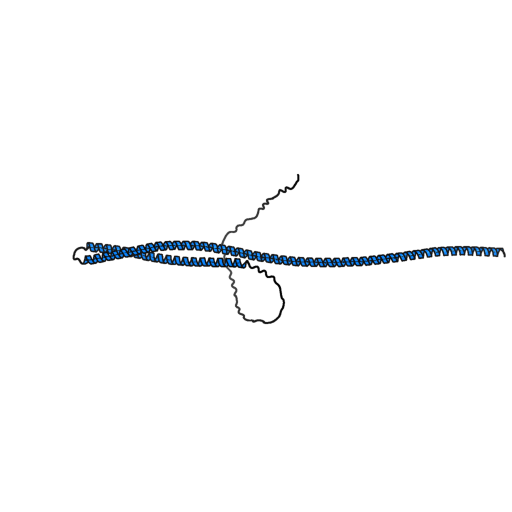.232 -1.644 -27.050 1.00 86.50 80 LEU A N 1
ATOM 659 C CA . LEU A 1 80 ? 20.086 -2.833 -26.207 1.00 86.50 80 LEU A CA 1
ATOM 660 C C . LEU A 1 80 ? 20.280 -2.506 -24.721 1.00 86.50 80 LEU A C 1
ATOM 662 O O . LEU A 1 80 ? 19.559 -3.039 -23.879 1.00 86.50 80 LEU A O 1
ATOM 666 N N . ASP A 1 81 ? 21.209 -1.610 -24.392 1.00 84.00 81 ASP A N 1
ATOM 667 C CA . ASP A 1 81 ? 21.423 -1.165 -23.013 1.00 84.00 81 ASP A CA 1
ATOM 668 C C . ASP A 1 81 ? 20.251 -0.327 -22.490 1.00 84.00 81 ASP A C 1
ATOM 670 O O . ASP A 1 81 ? 19.819 -0.513 -21.350 1.00 84.00 81 ASP A O 1
ATOM 674 N N . LEU A 1 82 ? 19.668 0.534 -23.330 1.00 79.88 82 LEU A N 1
ATOM 675 C CA . LEU A 1 82 ? 18.449 1.270 -22.987 1.00 79.88 82 LEU A CA 1
ATOM 676 C C . LEU A 1 82 ? 17.251 0.336 -22.756 1.00 79.88 82 LEU A C 1
ATOM 678 O O . LEU A 1 82 ? 16.486 0.558 -21.816 1.00 79.88 82 LEU A O 1
ATOM 682 N N . GLU A 1 83 ? 17.092 -0.713 -23.567 1.00 76.69 83 GLU A N 1
ATOM 683 C CA . GLU A 1 83 ? 16.025 -1.709 -23.393 1.00 76.69 83 GLU A CA 1
ATOM 684 C C . GLU A 1 83 ? 16.211 -2.504 -22.088 1.00 76.69 83 GLU A C 1
ATOM 686 O O . GLU A 1 83 ? 15.246 -2.710 -21.352 1.00 76.69 83 GLU A O 1
ATOM 691 N N . ARG A 1 84 ? 17.456 -2.873 -21.740 1.00 85.88 84 ARG A N 1
ATOM 692 C CA . ARG A 1 84 ? 17.777 -3.509 -20.450 1.00 85.88 84 ARG A CA 1
ATOM 693 C C . ARG A 1 84 ? 17.417 -2.619 -19.264 1.00 85.88 84 ARG A C 1
ATOM 695 O O . ARG A 1 84 ? 16.677 -3.054 -18.388 1.00 85.88 84 ARG A O 1
ATOM 702 N N . GLN A 1 85 ? 17.847 -1.356 -19.275 1.00 77.12 85 GLN A N 1
ATOM 703 C CA . GLN A 1 85 ? 17.500 -0.406 -18.210 1.00 77.12 85 GLN A CA 1
ATOM 704 C C . GLN A 1 85 ? 15.990 -0.184 -18.097 1.00 77.12 85 GLN A C 1
ATOM 706 O O . GLN A 1 85 ? 15.460 0.003 -17.003 1.00 77.12 85 GLN A O 1
ATOM 711 N N . LYS A 1 86 ? 15.279 -0.153 -19.227 1.00 77.62 86 LYS A N 1
ATOM 712 C CA . LYS A 1 86 ? 13.821 -0.037 -19.235 1.00 77.62 86 LYS A CA 1
ATOM 713 C C . LYS A 1 86 ? 13.175 -1.252 -18.569 1.00 77.62 86 LYS A C 1
ATOM 715 O O . LYS A 1 86 ? 12.298 -1.060 -17.734 1.00 77.62 86 LYS A O 1
ATOM 720 N N . HIS A 1 87 ? 13.637 -2.462 -18.880 1.00 68.12 87 HIS A N 1
ATOM 721 C CA . HIS A 1 87 ? 13.120 -3.683 -18.269 1.00 68.12 87 HIS A CA 1
ATOM 722 C C . HIS A 1 87 ? 13.376 -3.731 -16.753 1.00 68.12 87 HIS A C 1
ATOM 724 O O . HIS A 1 87 ? 12.455 -4.004 -15.989 1.00 68.12 87 HIS A O 1
ATOM 730 N N . GLU A 1 88 ? 14.578 -3.361 -16.301 1.00 70.94 88 GLU A N 1
ATOM 731 C CA . GLU A 1 88 ? 14.910 -3.259 -14.870 1.00 70.94 88 GLU A CA 1
ATOM 732 C C . GLU A 1 88 ? 13.998 -2.263 -14.134 1.00 70.94 88 GLU A C 1
ATOM 734 O O . GLU A 1 88 ? 13.456 -2.570 -13.070 1.00 70.94 88 GLU A O 1
ATOM 739 N N . ARG A 1 89 ? 13.757 -1.085 -14.728 1.00 68.94 89 ARG A N 1
ATOM 740 C CA . ARG A 1 89 ? 12.820 -0.090 -14.176 1.00 68.94 89 ARG A CA 1
ATOM 741 C C . ARG A 1 89 ? 11.383 -0.614 -14.138 1.00 68.94 89 ARG A C 1
ATOM 743 O O . ARG A 1 89 ? 10.656 -0.336 -13.187 1.00 68.94 89 ARG A O 1
ATOM 750 N N . GLU A 1 90 ? 10.947 -1.354 -15.155 1.00 67.25 90 GLU A N 1
ATOM 751 C CA . GLU A 1 90 ? 9.613 -1.966 -15.189 1.00 67.25 90 GLU A CA 1
ATOM 752 C C . GLU A 1 90 ? 9.441 -3.026 -14.090 1.00 67.25 90 GLU A C 1
ATOM 754 O O . GLU A 1 90 ? 8.397 -3.054 -13.430 1.00 67.25 90 GLU A O 1
ATOM 759 N N . GLU A 1 91 ? 10.464 -3.846 -13.833 1.00 72.81 91 GLU A N 1
ATOM 760 C CA . GLU A 1 91 ? 10.469 -4.794 -12.714 1.00 72.81 91 GLU A CA 1
ATOM 761 C C . GLU A 1 91 ? 10.414 -4.090 -11.352 1.00 72.81 91 GLU A C 1
ATOM 763 O O . GLU A 1 91 ? 9.658 -4.505 -10.469 1.00 72.81 91 GLU A O 1
ATOM 768 N N . GLU A 1 92 ? 11.176 -3.010 -11.167 1.00 75.94 92 GLU A N 1
ATOM 769 C CA . GLU A 1 92 ? 11.160 -2.225 -9.929 1.00 75.94 92 GLU A CA 1
ATOM 770 C C . GLU A 1 92 ? 9.778 -1.602 -9.678 1.00 75.94 92 GLU A C 1
ATOM 772 O O . GLU A 1 92 ? 9.222 -1.724 -8.583 1.00 75.94 92 GLU A O 1
ATOM 777 N N . ILE A 1 93 ? 9.160 -1.027 -10.715 1.00 73.06 93 ILE A N 1
ATOM 778 C CA . ILE A 1 93 ? 7.788 -0.508 -10.647 1.00 73.06 93 ILE A CA 1
ATOM 779 C C . ILE A 1 93 ? 6.801 -1.620 -10.273 1.00 73.06 93 ILE A C 1
ATOM 781 O O . ILE A 1 93 ? 5.885 -1.384 -9.480 1.00 73.06 93 ILE A O 1
ATOM 785 N N . MET A 1 94 ? 6.959 -2.830 -10.816 1.00 78.94 94 MET A N 1
ATOM 786 C CA . MET A 1 94 ? 6.093 -3.965 -10.490 1.00 78.94 94 MET A CA 1
ATOM 787 C C . MET A 1 94 ? 6.222 -4.371 -9.015 1.00 78.94 94 MET A C 1
ATOM 789 O O . MET A 1 94 ? 5.202 -4.535 -8.340 1.00 78.94 94 MET A O 1
ATOM 793 N N . LYS A 1 95 ? 7.451 -4.451 -8.491 1.00 75.25 95 LYS A N 1
ATOM 794 C CA . LYS A 1 95 ? 7.716 -4.740 -7.071 1.00 75.25 95 LYS A CA 1
ATOM 795 C C . LYS A 1 95 ? 7.121 -3.669 -6.155 1.00 75.25 95 LYS A C 1
ATOM 797 O O . LYS A 1 95 ? 6.441 -4.008 -5.189 1.00 75.25 95 LYS A O 1
ATOM 802 N N . LEU A 1 96 ? 7.298 -2.387 -6.479 1.00 74.62 96 LEU A N 1
ATOM 803 C CA . LEU A 1 96 ? 6.716 -1.281 -5.708 1.00 74.62 96 LEU A CA 1
ATOM 804 C C . LEU A 1 96 ? 5.184 -1.319 -5.714 1.00 74.62 96 LEU A C 1
ATOM 806 O O . LEU A 1 96 ? 4.556 -1.131 -4.675 1.00 74.62 96 LEU A O 1
ATOM 810 N N . ARG A 1 97 ? 4.559 -1.615 -6.860 1.00 71.50 97 ARG A N 1
ATOM 811 C CA . ARG A 1 97 ? 3.098 -1.790 -6.945 1.00 71.50 97 ARG A CA 1
ATOM 812 C C . ARG A 1 97 ? 2.609 -2.931 -6.057 1.00 71.50 97 ARG A C 1
ATOM 814 O O . ARG A 1 97 ? 1.586 -2.773 -5.395 1.00 71.50 97 ARG A O 1
ATOM 821 N N . GLN A 1 98 ? 3.337 -4.046 -6.015 1.00 69.88 98 GLN A N 1
ATOM 822 C CA . GLN A 1 98 ? 3.014 -5.169 -5.137 1.00 69.88 98 GLN A CA 1
ATOM 823 C C . GLN A 1 98 ? 3.148 -4.787 -3.658 1.00 69.88 98 GLN A C 1
ATOM 825 O O . GLN A 1 98 ? 2.251 -5.083 -2.874 1.00 69.88 98 GLN A O 1
ATOM 830 N N . GLN A 1 99 ? 4.216 -4.079 -3.281 1.00 62.19 99 GLN A N 1
ATOM 831 C CA . GLN A 1 99 ? 4.394 -3.576 -1.915 1.00 62.19 99 GLN A CA 1
ATOM 832 C C . GLN A 1 99 ? 3.274 -2.613 -1.505 1.00 62.19 99 GLN A C 1
ATOM 834 O O . GLN A 1 99 ? 2.729 -2.740 -0.414 1.00 62.19 99 GLN A O 1
ATOM 839 N N . ILE A 1 100 ? 2.876 -1.690 -2.387 1.00 64.75 100 ILE A N 1
ATOM 840 C CA . ILE A 1 100 ? 1.755 -0.773 -2.132 1.00 64.75 100 ILE A CA 1
ATOM 841 C C . ILE A 1 100 ? 0.447 -1.546 -1.933 1.00 64.75 100 ILE A C 1
ATOM 843 O O . ILE A 1 100 ? -0.342 -1.177 -1.066 1.00 64.75 100 ILE A O 1
ATOM 847 N N . LEU A 1 101 ? 0.207 -2.603 -2.715 1.00 69.38 101 LEU A N 1
ATOM 848 C CA . LEU A 1 101 ? -0.985 -3.438 -2.565 1.00 69.38 101 LEU A CA 1
ATOM 849 C C . LEU A 1 101 ? -0.997 -4.150 -1.206 1.00 69.38 101 LEU A C 1
ATOM 851 O O . LEU A 1 101 ? -1.995 -4.060 -0.502 1.00 69.38 101 LEU A O 1
ATOM 855 N N . LEU A 1 102 ? 0.127 -4.750 -0.802 1.00 64.81 102 LEU A N 1
ATOM 856 C CA . LEU A 1 102 ? 0.270 -5.385 0.513 1.00 64.81 102 LEU A CA 1
ATOM 857 C C . LEU A 1 102 ? 0.027 -4.387 1.654 1.00 64.81 102 LEU A C 1
ATOM 859 O O . LEU A 1 102 ? -0.788 -4.648 2.531 1.00 64.81 102 LEU A O 1
ATOM 863 N N . ILE A 1 103 ? 0.643 -3.201 1.594 1.00 63.91 103 ILE A N 1
ATOM 864 C CA . ILE A 1 103 ? 0.440 -2.133 2.588 1.00 63.91 103 ILE A CA 1
ATOM 865 C C . ILE A 1 103 ? -1.024 -1.668 2.618 1.00 63.91 103 ILE A C 1
ATOM 867 O O . ILE A 1 103 ? -1.561 -1.334 3.675 1.00 63.91 103 ILE A O 1
ATOM 871 N N . LYS A 1 104 ? -1.692 -1.599 1.461 1.00 59.88 104 LYS A N 1
ATOM 872 C CA . LYS A 1 104 ? -3.104 -1.210 1.372 1.00 59.88 104 LYS A CA 1
ATOM 873 C C . LYS A 1 104 ? -4.014 -2.270 1.995 1.00 59.88 104 LYS A C 1
ATOM 875 O O . LYS A 1 104 ? -4.931 -1.899 2.728 1.00 59.88 104 LYS A O 1
ATOM 880 N N . ASP A 1 105 ? -3.746 -3.545 1.736 1.00 63.72 105 ASP A N 1
ATOM 881 C CA . ASP A 1 105 ? -4.506 -4.664 2.291 1.00 63.72 105 ASP A CA 1
ATOM 882 C C . ASP A 1 105 ? -4.310 -4.749 3.814 1.00 63.72 105 ASP A C 1
ATOM 884 O O . ASP A 1 105 ? -5.295 -4.790 4.552 1.00 63.72 105 ASP A O 1
ATOM 888 N N . GLU A 1 106 ? -3.072 -4.628 4.307 1.00 62.69 106 GLU A N 1
ATOM 889 C CA . GLU A 1 106 ? -2.751 -4.552 5.742 1.00 62.69 106 GLU A CA 1
ATOM 890 C C . GLU A 1 106 ? -3.442 -3.365 6.434 1.00 62.69 106 GLU A C 1
ATOM 892 O O . GLU A 1 106 ? -4.034 -3.514 7.506 1.00 62.69 106 GLU A O 1
ATOM 897 N N . ASN A 1 107 ? -3.436 -2.184 5.808 1.00 63.47 107 ASN A N 1
ATOM 898 C CA . ASN A 1 107 ? -4.141 -1.016 6.338 1.00 63.47 107 ASN A CA 1
ATOM 899 C C . ASN A 1 107 ? -5.665 -1.198 6.339 1.00 63.47 107 ASN A C 1
ATOM 901 O O . ASN A 1 107 ? -6.329 -0.699 7.248 1.00 63.47 107 ASN A O 1
ATOM 905 N N . SER A 1 108 ? -6.230 -1.893 5.346 1.00 60.19 108 SER A N 1
ATOM 906 C CA . SER A 1 108 ? -7.670 -2.173 5.294 1.00 60.19 108 SER A CA 1
ATOM 907 C C . SER A 1 108 ? -8.103 -3.106 6.426 1.00 60.19 108 SER A C 1
ATOM 909 O O . SER A 1 108 ? -9.038 -2.775 7.154 1.00 60.19 108 SER A O 1
ATOM 911 N N . LEU A 1 109 ? -7.338 -4.177 6.666 1.00 58.59 109 LEU A N 1
ATOM 912 C CA . LEU A 1 109 ? -7.550 -5.087 7.791 1.00 58.59 109 LEU A CA 1
ATOM 913 C C . LEU A 1 109 ? -7.432 -4.338 9.125 1.00 58.59 109 LEU A C 1
ATOM 915 O O . LEU A 1 109 ? -8.297 -4.468 9.986 1.00 58.59 109 LEU A O 1
ATOM 919 N N . SER A 1 110 ? -6.437 -3.455 9.266 1.00 73.25 110 SER A N 1
ATOM 920 C CA . SER A 1 110 ? -6.272 -2.646 10.481 1.00 73.25 110 SER A CA 1
ATOM 921 C C . SER A 1 110 ? -7.427 -1.659 10.726 1.00 73.25 110 SER A C 1
ATOM 923 O O . SER A 1 110 ? -7.760 -1.358 11.878 1.00 73.25 110 SER A O 1
ATOM 925 N N . LEU A 1 111 ? -8.053 -1.125 9.672 1.00 66.38 111 LEU A N 1
ATOM 926 C CA . LEU A 1 111 ? -9.215 -0.240 9.801 1.00 66.38 111 LEU A CA 1
ATOM 927 C C . LEU A 1 111 ? -10.474 -1.000 10.221 1.00 66.38 111 LEU A C 1
ATOM 929 O O . LEU A 1 111 ? -11.196 -0.507 11.093 1.00 66.38 111 LEU A O 1
ATOM 933 N N . ASP A 1 112 ? -10.708 -2.181 9.651 1.00 68.31 112 ASP A N 1
ATOM 934 C CA . ASP A 1 112 ? -11.836 -3.039 10.022 1.00 68.31 112 ASP A CA 1
ATOM 935 C C . ASP A 1 112 ? -11.698 -3.528 11.473 1.00 68.31 112 ASP A C 1
ATOM 937 O O . ASP A 1 112 ? -12.614 -3.339 12.273 1.00 68.31 112 ASP A O 1
ATOM 941 N N . GLU A 1 113 ? -10.509 -3.980 11.886 1.00 67.69 113 GLU A N 1
ATOM 942 C CA . GLU A 1 113 ? -10.225 -4.351 13.282 1.00 67.69 113 GLU A CA 1
ATOM 943 C C . GLU A 1 113 ? -10.451 -3.184 14.260 1.00 67.69 113 GLU A C 1
ATOM 945 O O . GLU A 1 113 ? -11.007 -3.351 15.349 1.00 67.69 113 GLU A O 1
ATOM 950 N N . ARG A 1 114 ? -10.059 -1.957 13.888 1.00 64.50 114 ARG A N 1
ATOM 951 C CA . ARG A 1 114 ? -10.320 -0.765 14.713 1.00 64.50 114 ARG A CA 1
ATOM 952 C C . ARG A 1 114 ? -11.802 -0.436 14.802 1.00 64.50 114 ARG A C 1
ATOM 954 O O . ARG A 1 114 ? -12.235 0.054 15.846 1.00 64.50 114 ARG A O 1
ATOM 961 N N . ARG A 1 115 ? -12.560 -0.656 13.728 1.00 69.06 115 ARG A N 1
ATOM 962 C CA . ARG A 1 115 ? -14.008 -0.443 13.701 1.00 69.06 115 ARG A CA 1
ATOM 963 C C . ARG A 1 115 ? -14.712 -1.430 14.625 1.00 69.06 115 ARG A C 1
ATOM 965 O O . ARG A 1 115 ? -15.536 -0.999 15.432 1.00 69.06 115 ARG A O 1
ATOM 972 N N . ASP A 1 116 ? -14.308 -2.694 14.583 1.00 70.38 116 ASP A N 1
ATOM 973 C CA . ASP A 1 116 ? -14.840 -3.750 15.443 1.00 70.38 116 ASP A CA 1
ATOM 974 C C . ASP A 1 116 ? -14.524 -3.494 16.921 1.00 70.38 116 ASP A C 1
ATOM 976 O O . ASP A 1 116 ? -15.407 -3.604 17.773 1.00 70.38 116 ASP A O 1
ATOM 980 N N . ILE A 1 117 ? -13.304 -3.047 17.245 1.00 66.88 117 ILE A N 1
ATOM 981 C CA . ILE A 1 117 ? -12.931 -2.669 18.619 1.00 66.88 117 ILE A CA 1
ATOM 982 C C . ILE A 1 117 ? -13.756 -1.472 19.115 1.00 66.88 117 ILE A C 1
ATOM 984 O O . ILE A 1 117 ? -1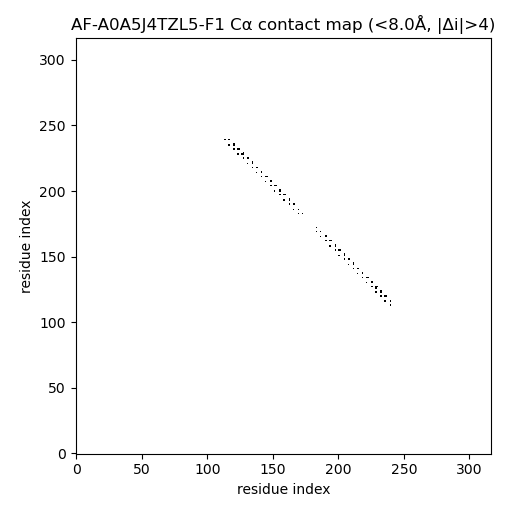4.203 -1.462 20.262 1.00 66.88 117 ILE A O 1
ATOM 988 N N . VAL A 1 118 ? -13.978 -0.457 18.274 1.00 67.12 118 VAL A N 1
ATOM 989 C CA . VAL A 1 118 ? -14.797 0.712 18.643 1.00 67.12 118 VAL A CA 1
ATOM 990 C C . VAL A 1 118 ? -16.250 0.311 18.894 1.00 67.12 118 VAL A C 1
ATOM 992 O O . VAL A 1 118 ? -16.842 0.767 19.873 1.00 67.12 118 VAL A O 1
ATOM 995 N N . GLU A 1 119 ? -16.817 -0.562 18.062 1.00 71.88 119 GLU A N 1
ATOM 996 C CA . GLU A 1 119 ? -18.181 -1.054 18.256 1.00 71.88 119 GLU A CA 1
ATOM 997 C C . GLU A 1 119 ? -18.291 -1.933 19.514 1.00 71.88 119 GLU A C 1
ATOM 999 O O . GLU A 1 119 ? -19.238 -1.783 20.290 1.00 71.88 119 GLU A O 1
ATOM 1004 N N . ALA A 1 120 ? -17.287 -2.772 19.790 1.00 67.06 120 ALA A N 1
ATOM 1005 C CA . ALA A 1 120 ? -17.220 -3.574 21.010 1.00 67.06 120 ALA A CA 1
ATOM 1006 C C . ALA A 1 120 ? -17.159 -2.709 22.283 1.00 67.06 120 ALA A C 1
ATOM 1008 O O . ALA A 1 120 ? -17.884 -2.978 23.244 1.00 67.06 120 ALA A O 1
ATOM 1009 N N . ILE A 1 121 ? -16.360 -1.634 22.282 1.00 68.00 121 ILE A N 1
ATOM 1010 C CA . ILE A 1 121 ? -16.296 -0.671 23.395 1.00 68.00 121 ILE A CA 1
ATOM 1011 C C . ILE A 1 121 ? -17.650 0.023 23.585 1.00 68.00 121 ILE A C 1
ATOM 1013 O O . ILE A 1 121 ? -18.171 0.055 24.698 1.00 68.00 121 ILE A O 1
ATOM 1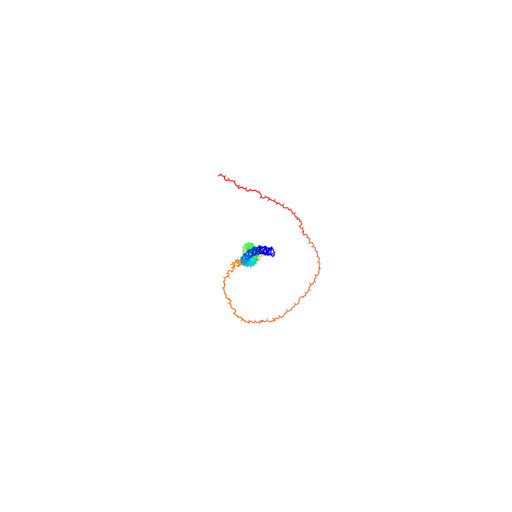017 N N . ARG A 1 122 ? -18.277 0.495 22.499 1.00 72.56 122 ARG A N 1
ATOM 1018 C CA . ARG A 1 122 ? -19.593 1.154 22.545 1.00 72.56 122 ARG A CA 1
ATOM 1019 C C . ARG A 1 122 ? -20.676 0.248 23.141 1.00 72.56 122 ARG A C 1
ATOM 1021 O O . ARG A 1 122 ? -21.515 0.700 23.924 1.00 72.56 122 ARG A O 1
ATOM 1028 N N . LEU A 1 123 ? -20.683 -1.032 22.764 1.00 72.25 123 LEU A N 1
ATOM 1029 C CA . LEU A 1 123 ? -21.614 -2.022 23.309 1.00 72.25 123 LEU A CA 1
ATOM 1030 C C . LEU A 1 123 ? -21.342 -2.306 24.794 1.00 72.25 123 LEU A C 1
ATOM 1032 O O . LEU A 1 123 ? -22.293 -2.439 25.570 1.00 72.25 123 LEU A O 1
ATOM 1036 N N . ALA A 1 124 ? -20.072 -2.356 25.200 1.00 63.72 124 ALA A N 1
ATOM 1037 C CA . ALA A 1 124 ? -19.682 -2.543 26.593 1.00 63.72 124 ALA A CA 1
ATOM 1038 C C . ALA A 1 124 ? -20.087 -1.348 27.480 1.00 63.72 124 ALA A C 1
ATOM 1040 O O . ALA A 1 124 ? -20.688 -1.563 28.534 1.00 63.72 124 ALA A O 1
ATOM 1041 N N . ASP A 1 125 ? -19.882 -0.107 27.026 1.00 65.31 125 ASP A N 1
ATOM 1042 C CA . ASP A 1 125 ? -20.321 1.109 27.733 1.00 65.31 125 ASP A CA 1
ATOM 1043 C C . ASP A 1 125 ? -21.837 1.116 27.966 1.00 65.31 125 ASP A C 1
ATOM 1045 O O . ASP A 1 125 ? -22.321 1.389 29.069 1.00 65.31 125 ASP A O 1
ATOM 1049 N N . LYS A 1 126 ? -22.615 0.737 26.942 1.00 71.38 126 LYS A N 1
ATOM 1050 C CA . LYS A 1 126 ? -24.076 0.633 27.061 1.00 71.38 126 LYS A CA 1
ATOM 1051 C C . LYS A 1 126 ? -24.487 -0.397 28.118 1.00 71.38 126 LYS A C 1
ATOM 1053 O O . LYS A 1 126 ? -25.424 -0.158 28.879 1.00 71.38 126 LYS A O 1
ATOM 1058 N N . LYS A 1 127 ? -23.792 -1.537 28.178 1.00 70.94 127 LYS A N 1
ATOM 1059 C CA . LYS A 1 127 ? -24.059 -2.604 29.153 1.00 70.94 127 LYS A CA 1
ATOM 1060 C C . LYS A 1 127 ? -23.761 -2.156 30.588 1.00 70.94 127 LYS A C 1
ATOM 1062 O O . LYS A 1 127 ? -24.572 -2.419 31.474 1.00 70.94 127 LYS A O 1
ATOM 1067 N N . ILE A 1 128 ? -22.661 -1.435 30.799 1.00 67.44 128 ILE A N 1
ATOM 1068 C CA . ILE A 1 128 ? -22.297 -0.829 32.091 1.00 67.44 128 ILE A CA 1
ATOM 1069 C C . ILE A 1 128 ? -23.367 0.164 32.553 1.00 67.44 128 ILE A C 1
ATOM 1071 O O . ILE A 1 128 ? -23.765 0.132 33.717 1.00 67.44 128 ILE A O 1
ATOM 1075 N N . GLY A 1 129 ? -23.872 1.010 31.648 1.00 67.56 129 GLY A N 1
ATOM 1076 C CA . GLY A 1 129 ? -24.941 1.962 31.958 1.00 67.56 129 GLY A CA 1
ATOM 1077 C C . GLY A 1 129 ? -26.192 1.276 32.515 1.00 67.56 129 GLY A C 1
ATOM 1078 O O . GLY A 1 129 ? -26.663 1.630 33.594 1.00 67.56 129 GLY A O 1
ATOM 1079 N N . VAL A 1 130 ? -26.668 0.227 31.835 1.00 74.19 130 VAL A N 1
ATOM 1080 C CA . VAL A 1 130 ? -27.838 -0.554 32.278 1.00 74.19 130 VAL A CA 1
ATOM 1081 C C . VAL A 1 130 ? -27.592 -1.221 33.638 1.00 74.19 130 VAL A C 1
ATOM 1083 O O . VAL A 1 130 ? -28.442 -1.137 34.523 1.00 74.19 130 VAL A O 1
ATOM 1086 N N . GLN A 1 131 ? -26.422 -1.836 33.842 1.00 68.81 131 GLN A N 1
ATOM 1087 C CA . GLN A 1 131 ? -26.078 -2.491 35.113 1.00 68.81 131 GLN A CA 1
ATOM 1088 C C . GLN A 1 131 ? -25.966 -1.500 36.282 1.00 68.81 131 GLN A C 1
ATOM 1090 O O . GLN A 1 131 ? -26.367 -1.810 37.404 1.00 68.81 131 GLN A O 1
ATOM 1095 N N . SER A 1 132 ? -25.448 -0.296 36.030 1.00 66.38 132 SER A N 1
ATOM 1096 C CA . SER A 1 132 ? -25.350 0.771 37.031 1.00 66.38 132 SER A CA 1
ATOM 1097 C C . SER A 1 132 ? -26.730 1.280 37.464 1.00 66.38 132 SER A C 1
ATOM 1099 O O . SER A 1 132 ? -26.986 1.456 38.659 1.00 66.38 132 SER A O 1
ATOM 1101 N N . GLU A 1 133 ? -27.651 1.457 36.512 1.00 75.06 133 GLU A N 1
ATOM 1102 C CA . GLU A 1 133 ? -29.039 1.821 36.814 1.00 75.06 133 GLU A CA 1
ATOM 1103 C C . GLU A 1 133 ? -29.752 0.741 37.633 1.00 75.06 133 GLU A C 1
ATOM 1105 O O . GLU A 1 133 ? -30.430 1.058 38.612 1.00 75.06 133 GLU A O 1
ATOM 1110 N N . GLU A 1 134 ? -29.586 -0.531 37.267 1.00 75.56 134 GLU A N 1
ATOM 1111 C CA . GLU A 1 134 ? -30.178 -1.663 37.983 1.00 75.56 134 GLU A CA 1
ATOM 1112 C C . GLU A 1 134 ? -29.647 -1.762 39.420 1.00 75.56 134 GLU A C 1
ATOM 1114 O O . GLU A 1 134 ? -30.432 -1.843 40.368 1.00 75.56 134 GLU A O 1
ATOM 1119 N N . ARG A 1 135 ? -28.328 -1.615 39.606 1.00 75.06 135 ARG A N 1
ATOM 1120 C CA . ARG A 1 135 ? -27.695 -1.523 40.929 1.00 75.06 135 ARG A CA 1
ATOM 1121 C C . ARG A 1 135 ? -28.298 -0.397 41.769 1.00 75.06 135 ARG A C 1
ATOM 1123 O O . ARG A 1 135 ? -28.577 -0.604 42.947 1.00 75.06 135 ARG A O 1
ATOM 1130 N N . LYS A 1 136 ? -28.495 0.793 41.189 1.00 75.44 136 LYS A N 1
ATOM 1131 C CA . LYS A 1 136 ? -29.084 1.939 41.901 1.00 75.44 136 LYS A CA 1
ATOM 1132 C C . LYS A 1 136 ? -30.529 1.658 42.322 1.00 75.44 136 LYS A C 1
ATOM 1134 O O . LYS A 1 136 ? -30.881 1.913 43.467 1.00 75.44 136 LYS A O 1
ATOM 1139 N N . ARG A 1 137 ? -31.342 1.061 41.444 1.00 78.38 137 ARG A N 1
ATOM 1140 C CA . ARG A 1 137 ? -32.728 0.675 41.773 1.00 78.38 137 ARG A CA 1
ATOM 1141 C C . ARG A 1 137 ? -32.793 -0.342 42.915 1.00 78.38 137 ARG A C 1
ATOM 1143 O O . ARG A 1 137 ? -33.680 -0.249 43.760 1.00 78.38 137 ARG A O 1
ATOM 1150 N N . ILE A 1 138 ? -31.873 -1.307 42.945 1.00 75.00 138 ILE A N 1
ATOM 1151 C CA . ILE A 1 138 ? -31.782 -2.280 44.043 1.00 75.00 138 ILE A CA 1
ATOM 1152 C C . ILE A 1 138 ? -31.353 -1.595 45.341 1.00 75.00 138 ILE A C 1
ATOM 1154 O O . ILE A 1 138 ? -31.942 -1.877 46.381 1.00 75.00 138 ILE A O 1
ATOM 1158 N N . GLU A 1 139 ? -30.398 -0.665 45.285 1.00 76.19 139 GLU A N 1
ATOM 1159 C CA . GLU A 1 139 ? -29.977 0.113 46.455 1.00 76.19 139 GLU A CA 1
ATOM 1160 C C . GLU A 1 139 ? -31.140 0.883 47.082 1.00 76.19 139 GLU A C 1
ATOM 1162 O O . GLU A 1 139 ? -31.384 0.769 48.284 1.00 76.19 139 GLU A O 1
ATOM 1167 N N . ASP A 1 140 ? -31.904 1.601 46.259 1.00 82.25 140 ASP A N 1
ATOM 1168 C CA . ASP A 1 140 ? -33.075 2.354 46.710 1.00 82.25 140 ASP A CA 1
ATOM 1169 C C . ASP A 1 140 ? -34.111 1.410 47.355 1.00 82.25 140 ASP A C 1
ATOM 1171 O O . ASP A 1 140 ? -34.694 1.712 48.400 1.00 82.25 140 ASP A O 1
ATOM 1175 N N . LYS A 1 141 ? -34.305 0.214 46.777 1.00 83.25 141 LYS A N 1
ATOM 1176 C CA . LYS A 1 141 ? -35.211 -0.810 47.317 1.00 83.25 141 LYS A CA 1
ATOM 1177 C C . LYS A 1 141 ? -34.729 -1.367 48.659 1.00 83.25 141 LYS A C 1
ATOM 1179 O O . LYS A 1 141 ? -35.557 -1.566 49.549 1.00 83.25 141 LYS A O 1
ATOM 1184 N N . ILE A 1 142 ? -33.425 -1.602 48.823 1.00 79.88 142 ILE A N 1
ATOM 1185 C CA . ILE A 1 142 ? -32.830 -2.034 50.097 1.00 79.88 142 ILE A CA 1
ATOM 1186 C C . ILE A 1 142 ? -33.070 -0.969 51.166 1.00 79.88 142 ILE A C 1
ATOM 1188 O O . ILE A 1 142 ? -33.579 -1.311 52.229 1.00 79.88 142 ILE A O 1
ATOM 1192 N N . GLN A 1 143 ? -32.802 0.308 50.878 1.00 85.06 143 GLN A N 1
ATOM 1193 C CA . GLN A 1 143 ? -32.989 1.395 51.848 1.00 85.06 143 GLN A CA 1
ATOM 1194 C C . GLN A 1 143 ? -34.438 1.496 52.345 1.00 85.06 143 GLN A C 1
ATOM 1196 O O . GLN A 1 143 ? -34.687 1.644 53.544 1.00 85.06 143 GLN A O 1
ATOM 1201 N N . VAL A 1 144 ? -35.414 1.377 51.438 1.00 88.56 144 VAL A N 1
ATOM 1202 C CA . VAL A 1 144 ? -36.839 1.375 51.809 1.00 88.56 144 VAL A CA 1
ATOM 1203 C C . VAL A 1 144 ? -37.181 0.165 52.683 1.00 88.56 144 VAL A C 1
ATOM 1205 O O . VAL A 1 144 ? -37.891 0.304 53.681 1.00 88.56 144 VAL A O 1
ATOM 1208 N N . LEU A 1 145 ? -36.673 -1.021 52.338 1.00 79.62 145 LEU A N 1
ATOM 1209 C CA . LEU A 1 145 ? -36.927 -2.240 53.105 1.00 79.62 145 LEU A CA 1
ATOM 1210 C C . LEU A 1 145 ? -36.258 -2.220 54.481 1.00 79.62 145 LEU A C 1
ATOM 1212 O O . LEU A 1 145 ? -36.895 -2.633 55.444 1.00 79.62 145 LEU A O 1
ATOM 1216 N N . GLU A 1 146 ? -35.033 -1.707 54.600 1.00 83.38 146 GLU A N 1
ATOM 1217 C CA . GLU A 1 146 ? -34.338 -1.541 55.882 1.00 83.38 146 GLU A CA 1
ATOM 1218 C C . GLU A 1 146 ? -35.098 -0.574 56.798 1.00 83.38 146 GLU A C 1
ATOM 1220 O O . GLU A 1 146 ? -35.318 -0.879 57.970 1.00 83.38 146 GLU A O 1
ATOM 1225 N N . LYS A 1 147 ? -35.614 0.538 56.257 1.00 86.38 147 LYS A N 1
ATOM 1226 C CA . LYS A 1 147 ? -36.462 1.467 57.018 1.00 86.38 147 LYS A CA 1
ATOM 1227 C C . LYS A 1 147 ? -37.742 0.796 57.527 1.00 86.38 147 LYS A C 1
ATOM 1229 O O . LYS A 1 147 ? -38.115 0.984 58.687 1.00 86.38 147 LYS A O 1
ATOM 1234 N N . ASN A 1 148 ? -38.406 0.010 56.678 1.00 81.38 148 ASN A N 1
ATOM 1235 C CA . ASN A 1 148 ? -39.600 -0.746 57.064 1.00 81.38 148 ASN A CA 1
ATOM 1236 C C . ASN A 1 148 ? -39.271 -1.818 58.110 1.00 81.38 148 ASN A C 1
ATOM 1238 O O . ASN A 1 148 ? -40.019 -1.984 59.069 1.00 81.38 148 ASN A O 1
ATOM 1242 N N . TYR A 1 149 ? -38.139 -2.505 57.961 1.00 79.75 149 TYR A N 1
ATOM 1243 C CA . TYR A 1 149 ? -37.658 -3.500 58.913 1.00 79.75 149 TYR A CA 1
ATOM 1244 C C . TYR A 1 149 ? -37.432 -2.892 60.304 1.00 79.75 149 TYR A C 1
ATOM 1246 O O . TYR A 1 149 ? -37.966 -3.404 61.285 1.00 79.75 149 TYR A O 1
ATOM 1254 N N . SER A 1 150 ? -36.745 -1.748 60.397 1.00 83.00 150 SER A N 1
ATOM 1255 C CA . SER A 1 150 ? -36.554 -1.038 61.671 1.00 83.00 150 SER A CA 1
ATOM 1256 C C . SER A 1 150 ? -37.869 -0.596 62.319 1.00 83.00 150 SER A C 1
ATOM 1258 O O . SER A 1 150 ? -37.977 -0.565 63.544 1.00 83.00 150 SER A O 1
ATOM 1260 N N . LEU A 1 151 ? -38.879 -0.238 61.519 1.00 86.81 151 LEU A N 1
ATOM 1261 C CA . LEU A 1 151 ? -40.200 0.115 62.038 1.00 86.81 151 LEU A CA 1
ATOM 1262 C C . LEU A 1 151 ? -40.915 -1.107 62.631 1.00 86.81 151 LEU A C 1
ATOM 1264 O O . LEU A 1 151 ? -41.410 -1.026 63.752 1.00 86.81 151 LEU A O 1
ATOM 1268 N N . VAL A 1 152 ? -40.881 -2.247 61.932 1.00 82.12 152 VAL A N 1
ATOM 1269 C CA . VAL A 1 152 ? -41.446 -3.520 62.411 1.00 82.12 152 VAL A CA 1
ATOM 1270 C C . VAL A 1 152 ? -40.753 -3.999 63.691 1.00 82.12 152 VAL A C 1
ATOM 1272 O O . VAL A 1 152 ? -41.430 -4.478 64.601 1.00 82.12 152 VAL A O 1
ATOM 1275 N N . GLN A 1 153 ? -39.428 -3.841 63.808 1.00 82.12 153 GLN A N 1
ATOM 1276 C CA . GLN A 1 153 ? -38.710 -4.173 65.046 1.00 82.12 153 GLN A CA 1
ATOM 1277 C C . GLN A 1 153 ? -39.203 -3.350 66.235 1.00 82.12 153 GLN A C 1
ATOM 1279 O O . GLN A 1 153 ? -39.508 -3.915 67.286 1.00 82.12 153 GLN A O 1
ATOM 1284 N N . ARG A 1 154 ? -39.364 -2.036 66.049 1.00 84.56 154 ARG A N 1
ATOM 1285 C CA . ARG A 1 154 ? -39.870 -1.141 67.095 1.00 84.56 154 ARG A CA 1
ATOM 1286 C C . ARG A 1 154 ? -41.289 -1.512 67.536 1.00 84.56 154 ARG A C 1
ATOM 1288 O O . ARG A 1 154 ? -41.560 -1.572 68.730 1.00 84.56 154 ARG A O 1
ATOM 1295 N N . GLU A 1 155 ? -42.184 -1.807 66.590 1.00 84.00 155 GLU A N 1
ATOM 1296 C CA . GLU A 1 155 ? -43.547 -2.275 66.898 1.00 84.00 155 GLU A CA 1
ATOM 1297 C C . GLU A 1 155 ? -43.531 -3.607 67.667 1.00 84.00 155 GLU A C 1
ATOM 1299 O O . GLU A 1 155 ? -44.312 -3.807 68.602 1.00 84.00 155 GLU A O 1
ATOM 1304 N N . ASN A 1 156 ? -42.617 -4.519 67.315 1.00 79.75 156 ASN A N 1
ATOM 1305 C CA . ASN A 1 156 ? -42.422 -5.778 68.031 1.00 79.75 156 ASN A CA 1
ATOM 1306 C C . ASN A 1 156 ? -41.930 -5.569 69.469 1.00 79.75 156 ASN A C 1
ATOM 1308 O O . ASN A 1 156 ? -42.395 -6.266 70.373 1.00 79.75 156 ASN A O 1
ATOM 1312 N N . GLU A 1 157 ? -41.005 -4.639 69.699 1.00 84.50 157 GLU A N 1
ATOM 1313 C CA . GLU A 1 157 ? -40.537 -4.272 71.040 1.00 84.50 157 GLU A CA 1
ATOM 1314 C C . GLU A 1 157 ? -41.661 -3.656 71.880 1.00 84.50 157 GLU A C 1
ATOM 1316 O O . GLU A 1 157 ? -41.881 -4.079 73.016 1.00 84.50 157 GLU A O 1
ATOM 1321 N N . GLU A 1 158 ? -42.441 -2.740 71.301 1.00 84.50 158 GLU A N 1
ATOM 1322 C CA . GLU A 1 158 ? -43.575 -2.106 71.978 1.00 84.50 158 GLU A CA 1
ATOM 1323 C C . GLU A 1 158 ? -44.656 -3.130 72.362 1.00 84.50 158 GLU A C 1
ATOM 1325 O O . GLU A 1 158 ? -45.166 -3.122 73.485 1.00 84.50 158 GLU A O 1
ATOM 1330 N N . MET A 1 159 ? -44.984 -4.070 71.468 1.00 81.69 159 MET A N 1
ATOM 1331 C CA . MET A 1 159 ? -45.928 -5.150 71.774 1.00 81.69 159 MET A CA 1
ATOM 1332 C C . MET A 1 159 ? -45.412 -6.092 72.868 1.00 81.69 159 MET A C 1
ATOM 1334 O O . MET A 1 159 ? -46.197 -6.518 73.716 1.00 81.69 159 MET A O 1
ATOM 1338 N N . ARG A 1 160 ? -44.108 -6.408 72.894 1.00 82.81 160 ARG A N 1
ATOM 1339 C CA . ARG A 1 160 ? -43.510 -7.194 73.991 1.00 82.81 160 ARG A CA 1
ATOM 1340 C C . ARG A 1 160 ? -43.617 -6.458 75.325 1.00 82.81 160 ARG A C 1
ATOM 1342 O O . ARG A 1 160 ? -43.982 -7.087 76.315 1.00 82.81 160 ARG A O 1
ATOM 1349 N N . ALA A 1 161 ? -43.354 -5.152 75.342 1.00 83.81 161 ALA A N 1
ATOM 1350 C CA . ALA A 1 161 ? -43.502 -4.328 76.539 1.00 83.81 161 ALA A CA 1
ATOM 1351 C C . ALA A 1 161 ? -44.960 -4.306 77.033 1.00 83.81 161 ALA A C 1
ATOM 1353 O O . ALA A 1 161 ? -45.208 -4.527 78.217 1.00 83.81 161 ALA A O 1
ATOM 1354 N N . LYS A 1 162 ? -45.941 -4.151 76.129 1.00 83.75 162 LYS A N 1
ATOM 1355 C CA . LYS A 1 162 ? -47.376 -4.227 76.472 1.00 83.75 162 LYS A CA 1
ATOM 1356 C C . LYS A 1 162 ? -47.767 -5.582 77.064 1.00 83.75 162 LYS A C 1
ATOM 1358 O O . LYS A 1 162 ? -48.477 -5.618 78.064 1.00 83.75 162 LYS A O 1
ATOM 1363 N N . ILE A 1 163 ? -47.282 -6.688 76.487 1.00 83.19 163 ILE A N 1
ATOM 1364 C CA . ILE A 1 163 ? -47.504 -8.034 77.044 1.00 83.19 163 ILE A CA 1
ATOM 1365 C C . ILE A 1 163 ? -46.937 -8.132 78.463 1.00 83.19 163 ILE A C 1
ATOM 1367 O O . ILE A 1 163 ? -47.604 -8.689 79.333 1.00 83.19 163 ILE A O 1
ATOM 1371 N N . HIS A 1 164 ? -45.732 -7.608 78.705 1.00 82.56 164 HIS A N 1
ATOM 1372 C CA . HIS A 1 164 ? -45.099 -7.639 80.025 1.00 82.56 164 HIS A CA 1
ATOM 1373 C C . HIS A 1 164 ? -45.953 -6.924 81.076 1.00 82.56 164 HIS A C 1
ATOM 1375 O O . HIS A 1 164 ? -46.329 -7.535 82.072 1.00 82.56 164 HIS A O 1
ATOM 1381 N N . VAL A 1 165 ? -46.350 -5.678 80.799 1.00 83.81 165 VAL A N 1
ATOM 1382 C CA . VAL A 1 165 ? -47.170 -4.856 81.706 1.00 83.81 165 VAL A CA 1
ATOM 1383 C C . VAL A 1 165 ? -48.528 -5.505 81.992 1.00 83.81 165 VAL A C 1
ATOM 1385 O O . VAL A 1 165 ? -48.964 -5.549 83.143 1.00 83.81 165 VAL A O 1
ATOM 1388 N N . LEU A 1 166 ? -49.198 -6.045 80.965 1.00 79.44 166 LEU A N 1
ATOM 1389 C CA . LEU A 1 166 ? -50.464 -6.770 81.135 1.00 79.44 166 LEU A CA 1
ATOM 1390 C C . LEU A 1 166 ? -50.285 -8.030 81.988 1.00 79.44 166 LEU A C 1
ATOM 1392 O O . LEU A 1 166 ? -51.106 -8.306 82.857 1.00 79.44 166 LEU A O 1
ATOM 1396 N N . THR A 1 167 ? -49.196 -8.771 81.779 1.00 77.94 167 THR A N 1
ATOM 1397 C CA . THR A 1 167 ? -48.897 -9.991 82.542 1.00 77.94 167 THR A CA 1
ATOM 1398 C C . THR A 1 167 ? -48.627 -9.671 84.014 1.00 77.94 167 THR A C 1
ATOM 1400 O O . THR A 1 167 ? -49.193 -10.324 84.888 1.00 77.94 167 THR A O 1
ATOM 1403 N N . GLU A 1 168 ? -47.831 -8.638 84.302 1.00 80.38 168 GLU A N 1
ATOM 1404 C CA . GLU A 1 168 ? -47.584 -8.167 85.671 1.00 80.38 168 GLU A CA 1
ATOM 1405 C C . GLU A 1 168 ? -48.870 -7.685 86.352 1.00 80.38 168 GLU A C 1
ATOM 1407 O O . GLU A 1 168 ? -49.127 -8.029 87.506 1.00 80.38 168 GLU A O 1
ATOM 1412 N N . SER A 1 169 ? -49.723 -6.960 85.622 1.00 75.44 169 SER A N 1
ATOM 1413 C CA . SER A 1 169 ? -51.015 -6.480 86.131 1.00 75.44 169 SER A CA 1
ATOM 1414 C C . SER A 1 169 ? -51.970 -7.632 86.469 1.00 75.44 169 SER A C 1
ATOM 1416 O O . SER A 1 169 ? -52.651 -7.598 87.497 1.00 75.44 169 SER A O 1
ATOM 1418 N N . ILE A 1 170 ? -52.004 -8.690 85.647 1.00 72.38 170 ILE A N 1
ATOM 1419 C CA . ILE A 1 170 ? -52.767 -9.918 85.934 1.00 72.38 170 ILE A CA 1
ATOM 1420 C C . ILE A 1 170 ? -52.222 -10.606 87.197 1.00 72.38 170 ILE A C 1
ATOM 1422 O O . ILE A 1 170 ? -52.999 -11.031 88.050 1.00 72.38 170 ILE A O 1
ATOM 1426 N N . MET A 1 171 ? -50.897 -10.692 87.351 1.00 71.19 171 MET A N 1
ATOM 1427 C CA . MET A 1 171 ? -50.274 -11.319 88.524 1.00 71.19 171 MET A CA 1
ATOM 1428 C C . MET A 1 171 ? -50.568 -10.561 89.826 1.00 71.19 171 MET A C 1
ATOM 1430 O O . MET A 1 171 ? -50.858 -11.191 90.840 1.00 71.19 171 MET A O 1
ATOM 1434 N N . GLN A 1 172 ? -50.556 -9.226 89.798 1.00 71.38 172 GLN A N 1
ATOM 1435 C CA . GLN A 1 172 ? -50.866 -8.383 90.963 1.00 71.38 172 GLN A CA 1
ATOM 1436 C C . GLN A 1 172 ? -52.361 -8.361 91.314 1.00 71.38 172 GLN A C 1
ATOM 1438 O O . GLN A 1 172 ? -52.726 -8.248 92.478 1.00 71.38 172 GLN A O 1
ATOM 1443 N N . SER A 1 173 ? -53.252 -8.487 90.328 1.00 65.25 173 SER A N 1
ATOM 1444 C CA . SER A 1 173 ? -54.704 -8.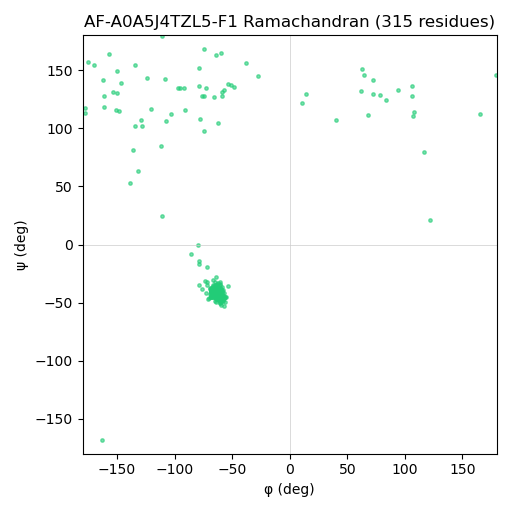540 90.569 1.00 65.25 173 SER A CA 1
ATOM 1445 C C . SER A 1 173 ? -55.194 -9.913 91.044 1.00 65.25 173 SER A C 1
ATOM 1447 O O . SER A 1 173 ? -56.280 -10.009 91.611 1.00 65.25 173 SER A O 1
ATOM 1449 N N . GLY A 1 174 ? -54.397 -10.971 90.865 1.00 56.28 174 GLY A N 1
ATOM 1450 C CA . GLY A 1 174 ? -54.666 -12.310 91.396 1.00 56.28 174 GLY A CA 1
ATOM 1451 C C . GLY A 1 174 ? -54.342 -12.500 92.884 1.00 56.28 174 GLY A C 1
ATOM 1452 O O . GLY A 1 174 ? -54.800 -13.483 93.461 1.00 56.28 174 GLY A O 1
ATOM 1453 N N . SER A 1 175 ? -53.591 -11.587 93.519 1.00 55.66 175 SER A N 1
ATOM 1454 C CA . SER A 1 175 ? -53.244 -11.672 94.950 1.00 55.66 175 SER A CA 1
ATOM 1455 C C . SER A 1 175 ? -54.298 -11.084 95.892 1.00 55.66 175 SER A C 1
ATOM 1457 O O . SER A 1 175 ? -54.174 -11.237 97.103 1.00 55.66 175 SER A O 1
ATOM 1459 N N . ASN A 1 176 ? -55.322 -10.409 95.360 1.00 55.03 176 ASN A N 1
ATOM 1460 C CA . ASN A 1 176 ? -56.359 -9.764 96.161 1.00 55.03 176 ASN A CA 1
ATOM 1461 C C . ASN A 1 176 ? -57.619 -10.639 96.123 1.00 55.03 176 ASN A C 1
ATOM 1463 O O . ASN A 1 176 ? -58.230 -10.841 95.074 1.00 55.03 176 ASN A O 1
ATOM 1467 N N . GLU A 1 177 ? -57.952 -11.223 97.272 1.00 49.50 177 GLU A N 1
ATOM 1468 C CA . GLU A 1 177 ? -59.002 -12.222 97.445 1.00 49.50 177 GLU A CA 1
ATOM 1469 C C . GLU A 1 177 ? -60.386 -11.724 96.984 1.00 49.50 177 GLU A C 1
ATOM 1471 O O . GLU A 1 177 ? -60.862 -10.661 97.374 1.00 49.50 177 GLU A O 1
ATOM 1476 N N . SER A 1 178 ? -61.060 -12.574 96.205 1.00 52.12 178 SER A N 1
ATOM 1477 C CA . SER A 1 178 ? -62.464 -12.501 95.773 1.00 52.12 178 SER A CA 1
ATOM 1478 C C . SER A 1 178 ? -62.855 -11.366 94.801 1.00 52.12 178 SER A C 1
ATOM 1480 O O . SER A 1 178 ? -62.988 -10.202 95.160 1.00 52.12 178 SER A O 1
ATOM 1482 N N . GLY A 1 179 ? -63.180 -11.743 93.554 1.00 51.69 179 GLY A N 1
ATOM 1483 C CA . GLY A 1 179 ? -64.270 -11.064 92.839 1.00 51.69 179 GLY A CA 1
ATOM 1484 C C . GLY A 1 179 ? -64.008 -10.384 91.497 1.00 51.69 179 GLY A C 1
ATOM 1485 O O . GLY A 1 179 ? -64.834 -9.559 91.121 1.00 51.69 179 GLY A O 1
ATOM 1486 N N . ASN A 1 180 ? -62.965 -10.706 90.719 1.00 57.97 180 ASN A N 1
ATOM 1487 C CA . ASN A 1 180 ? -62.885 -10.133 89.363 1.00 57.97 180 ASN A CA 1
ATOM 1488 C C . ASN A 1 180 ? -62.423 -11.089 88.252 1.00 57.97 180 ASN A C 1
ATOM 1490 O O . ASN A 1 180 ? -61.533 -10.787 87.460 1.00 57.97 180 ASN A O 1
ATOM 1494 N N . ILE A 1 181 ? -63.094 -12.243 88.158 1.00 60.00 181 ILE A N 1
ATOM 1495 C CA . ILE A 1 181 ? -62.936 -13.210 87.054 1.00 60.00 181 ILE A CA 1
ATOM 1496 C C . ILE A 1 181 ? -63.148 -12.524 85.690 1.00 60.00 181 ILE A C 1
ATOM 1498 O O . ILE A 1 181 ? -62.434 -12.823 84.739 1.00 60.00 181 ILE A O 1
ATOM 1502 N N . GLY A 1 182 ? -64.072 -11.557 85.597 1.00 58.94 182 GLY A N 1
ATOM 1503 C CA . GLY A 1 182 ? -64.305 -10.782 84.373 1.00 58.94 182 GLY A CA 1
ATOM 1504 C C . GLY A 1 182 ? -63.073 -9.996 83.912 1.00 58.94 182 GLY A C 1
ATOM 1505 O O . GLY A 1 182 ? -62.708 -10.073 82.743 1.00 58.94 182 GLY A O 1
ATOM 1506 N N . VAL A 1 183 ? -62.380 -9.311 84.829 1.00 62.84 183 VAL A N 1
ATOM 1507 C CA . VAL A 1 183 ? -61.147 -8.565 84.514 1.00 62.84 183 VAL A CA 1
ATOM 1508 C C . VAL A 1 183 ? -59.997 -9.503 84.141 1.00 62.84 183 VAL A C 1
ATOM 1510 O O . VAL A 1 183 ? -59.293 -9.239 83.171 1.00 62.84 183 VAL A O 1
ATOM 1513 N N . GLN A 1 184 ? -59.849 -10.644 84.820 1.00 64.81 184 GLN A N 1
ATOM 1514 C CA . GLN A 1 184 ? -58.823 -11.634 84.464 1.00 64.81 184 GLN A CA 1
ATOM 1515 C C . GLN A 1 184 ? -59.064 -12.263 83.082 1.00 64.81 184 GLN A C 1
ATOM 1517 O O . GLN A 1 184 ? -58.121 -12.424 82.309 1.00 64.81 184 GLN A O 1
ATOM 1522 N N . VAL A 1 185 ? -60.316 -12.589 82.741 1.00 65.44 1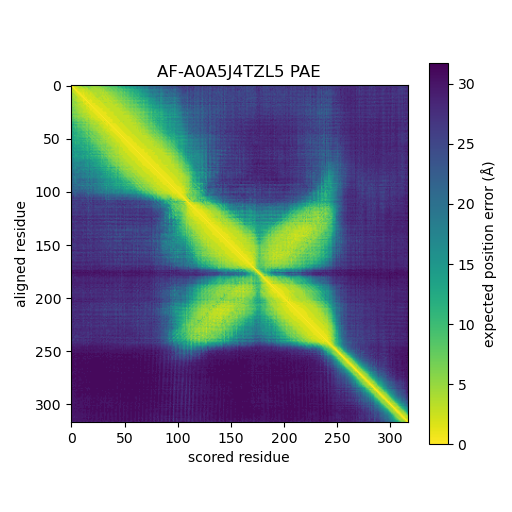85 VAL A N 1
ATOM 1523 C CA . VAL A 1 185 ? -60.678 -13.153 81.429 1.00 65.44 185 VAL A CA 1
ATOM 1524 C C . VAL A 1 185 ? -60.495 -12.122 80.311 1.00 65.44 185 VAL A C 1
ATOM 1526 O O . VAL A 1 185 ? -59.956 -12.470 79.259 1.00 65.44 185 VAL A O 1
ATOM 1529 N N . ILE A 1 186 ? -60.870 -10.856 80.536 1.00 67.94 186 ILE A N 1
ATOM 1530 C CA . ILE A 1 186 ? -60.659 -9.765 79.571 1.00 67.94 186 ILE A CA 1
ATOM 1531 C C . ILE A 1 186 ? -59.157 -9.527 79.350 1.00 67.94 186 ILE A C 1
ATOM 1533 O O . ILE A 1 186 ? -58.705 -9.569 78.206 1.00 67.94 186 ILE A O 1
ATOM 1537 N N . SER A 1 187 ? -58.350 -9.403 80.411 1.00 73.25 187 SER A N 1
ATOM 1538 C CA . SER A 1 187 ? -56.898 -9.212 80.273 1.00 73.25 187 SER A CA 1
ATOM 1539 C C . SER A 1 187 ? -56.180 -10.430 79.673 1.00 73.25 187 SER A C 1
ATOM 1541 O O . SER A 1 187 ? -55.197 -10.271 78.944 1.00 73.25 187 SER A O 1
ATOM 1543 N N . ALA A 1 188 ? -56.665 -11.656 79.901 1.00 75.06 188 ALA A N 1
ATOM 1544 C CA . ALA A 1 188 ? -56.137 -12.853 79.243 1.00 75.06 188 ALA A CA 1
ATOM 1545 C C . ALA A 1 188 ? -56.456 -12.877 77.737 1.00 75.06 188 ALA A C 1
ATOM 1547 O O . ALA A 1 188 ? -55.586 -13.220 76.929 1.00 75.06 188 ALA A O 1
ATOM 1548 N N . ALA A 1 189 ? -57.670 -12.475 77.347 1.00 78.94 189 ALA A N 1
ATOM 1549 C CA . ALA A 1 189 ? -58.067 -12.351 75.946 1.00 78.94 189 ALA A CA 1
ATOM 1550 C C . ALA A 1 189 ? -57.263 -11.258 75.220 1.00 78.94 189 ALA A C 1
ATOM 1552 O O . ALA A 1 189 ? -56.757 -11.499 74.121 1.00 78.94 189 ALA A O 1
ATOM 1553 N N . GLU A 1 190 ? -57.060 -10.100 75.855 1.00 80.25 190 GLU A N 1
ATOM 1554 C CA . GLU A 1 190 ? -56.204 -9.018 75.347 1.00 80.25 190 GLU A CA 1
ATOM 1555 C C . GLU A 1 190 ? -54.751 -9.479 75.181 1.00 80.25 190 GLU A C 1
ATOM 1557 O O . GLU A 1 190 ? -54.148 -9.292 74.122 1.00 80.25 190 GLU A O 1
ATOM 1562 N N . THR A 1 191 ? -54.200 -10.175 76.179 1.00 80.50 191 THR A N 1
ATOM 1563 C CA . THR A 1 191 ? -52.840 -10.730 76.108 1.00 80.50 191 THR A CA 1
ATOM 1564 C C . THR A 1 191 ? -52.699 -11.728 74.954 1.00 80.50 191 THR A C 1
ATOM 1566 O O . THR A 1 191 ? -51.699 -11.712 74.230 1.00 80.50 191 THR A O 1
ATOM 1569 N N . GLN A 1 192 ? -53.699 -12.588 74.738 1.00 84.94 192 GLN A N 1
ATOM 1570 C CA . GLN A 1 192 ? -53.694 -13.551 73.637 1.00 84.94 192 GLN A CA 1
ATOM 1571 C C . GLN A 1 192 ? -53.803 -12.861 72.267 1.00 84.94 192 GLN A C 1
ATOM 1573 O O . GLN A 1 192 ? -53.084 -13.240 71.340 1.00 84.94 192 GLN A O 1
ATOM 1578 N N . ALA A 1 193 ? -54.628 -11.817 72.140 1.00 82.75 193 ALA A N 1
ATOM 1579 C CA . ALA A 1 193 ? -54.735 -11.020 70.918 1.00 82.75 193 ALA A CA 1
ATOM 1580 C C . ALA A 1 193 ? -53.407 -10.325 70.558 1.00 82.75 193 ALA A C 1
ATOM 1582 O O . ALA A 1 193 ? -52.990 -10.338 69.392 1.00 82.75 193 ALA A O 1
ATOM 1583 N N . ILE A 1 194 ? -52.689 -9.788 71.553 1.00 81.50 194 ILE A N 1
ATOM 1584 C CA . ILE A 1 194 ? -51.367 -9.181 71.339 1.00 81.50 194 ILE A CA 1
ATOM 1585 C C . ILE A 1 194 ? -50.330 -10.251 70.958 1.00 81.50 194 ILE A C 1
ATOM 1587 O O . ILE A 1 194 ? -49.543 -10.019 70.042 1.00 81.50 194 ILE A O 1
ATOM 1591 N N . ARG A 1 195 ? -50.349 -11.456 71.555 1.00 82.06 195 ARG A N 1
ATOM 1592 C CA . ARG A 1 195 ? -49.448 -12.562 71.152 1.00 82.06 195 ARG A CA 1
ATOM 159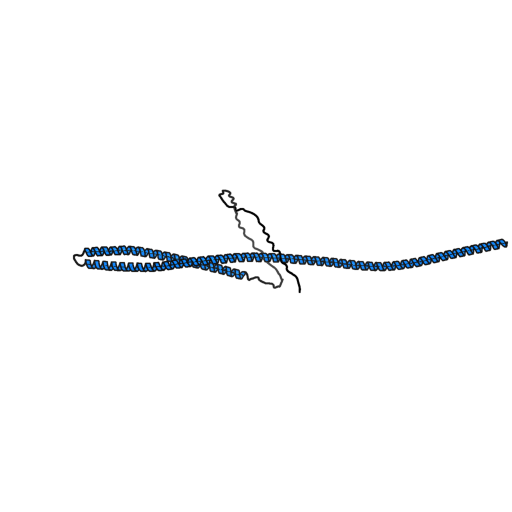3 C C . ARG A 1 195 ? -49.648 -13.002 69.703 1.00 82.06 195 ARG A C 1
ATOM 1595 O O . ARG A 1 195 ? -48.664 -13.196 68.993 1.00 82.06 195 ARG A O 1
ATOM 1602 N N . VAL A 1 196 ? -50.897 -13.156 69.260 1.00 85.62 196 VAL A N 1
ATOM 1603 C CA . VAL A 1 196 ? -51.210 -13.518 67.864 1.00 85.62 196 VAL A CA 1
ATOM 1604 C C . VAL A 1 196 ? -50.709 -12.431 66.908 1.00 85.62 196 VAL A C 1
ATOM 1606 O O . VAL A 1 196 ? -50.109 -12.735 65.874 1.00 85.62 196 VAL A O 1
ATOM 1609 N N . SER A 1 197 ? -50.882 -11.162 67.284 1.00 82.56 197 SER A N 1
ATOM 1610 C CA . SER A 1 197 ? -50.383 -10.018 66.512 1.00 82.56 197 SER A CA 1
ATOM 1611 C C . SER A 1 197 ? -48.851 -10.005 66.438 1.00 82.56 197 SER A C 1
ATOM 1613 O O . SER A 1 197 ? -48.303 -9.908 65.341 1.00 82.56 197 SER A O 1
ATOM 1615 N N . LEU A 1 198 ? -48.165 -10.235 67.565 1.00 84.06 198 LEU A N 1
ATOM 1616 C CA . LEU A 1 198 ? -46.704 -10.354 67.661 1.00 84.06 198 LEU A CA 1
ATOM 1617 C C . LEU A 1 198 ? -46.152 -11.506 66.802 1.00 84.06 198 LEU A C 1
ATOM 1619 O O . LEU A 1 198 ? -45.083 -11.410 66.200 1.00 84.06 198 LEU A O 1
ATOM 1623 N N . GLN A 1 199 ? -46.863 -12.633 66.737 1.00 84.56 199 GLN A N 1
ATOM 1624 C CA . GLN A 1 199 ? -46.455 -13.765 65.906 1.00 84.56 199 GLN A CA 1
ATOM 1625 C C . GLN A 1 199 ? -46.554 -13.423 64.412 1.00 84.56 199 GLN A C 1
ATOM 1627 O O . GLN A 1 199 ? -45.665 -13.778 63.633 1.00 84.56 199 GLN A O 1
ATOM 1632 N N . LYS A 1 200 ? -47.596 -12.684 64.014 1.00 82.88 200 LYS A N 1
ATOM 1633 C CA . LYS A 1 200 ? -47.780 -12.212 62.636 1.00 82.88 200 LYS A CA 1
ATOM 1634 C C . LYS A 1 200 ? -46.704 -11.199 62.231 1.00 82.88 200 LYS A C 1
ATOM 1636 O O . LYS A 1 200 ? -46.148 -11.316 61.140 1.00 82.88 200 LYS A O 1
ATOM 1641 N N . THR A 1 201 ? -46.362 -10.250 63.101 1.00 79.88 201 THR A N 1
ATOM 1642 C CA . THR A 1 201 ? -45.300 -9.261 62.849 1.00 79.88 201 THR A CA 1
ATOM 1643 C C . THR A 1 201 ? -43.908 -9.884 62.838 1.00 79.88 201 THR A C 1
ATOM 1645 O O . THR A 1 201 ? -43.134 -9.558 61.946 1.00 79.88 201 THR A O 1
ATOM 1648 N N . ARG A 1 202 ? -43.598 -10.857 63.709 1.00 79.25 202 ARG A N 1
ATOM 1649 C CA . ARG A 1 202 ? -42.358 -11.663 63.612 1.00 79.25 202 ARG A CA 1
ATOM 1650 C C . ARG A 1 202 ? -42.246 -12.416 62.284 1.00 79.25 202 ARG A C 1
ATOM 1652 O O . ARG A 1 202 ? -41.173 -12.478 61.693 1.00 79.25 202 ARG A O 1
ATOM 1659 N N . GLY A 1 203 ? -43.357 -12.964 61.787 1.00 81.12 203 GLY A N 1
ATOM 1660 C CA . GLY A 1 203 ? -43.396 -13.594 60.466 1.00 81.12 203 GLY A CA 1
ATOM 1661 C C . GLY A 1 203 ? -43.106 -12.612 59.324 1.00 81.12 203 GLY A C 1
ATOM 1662 O O . GLY A 1 203 ? -42.489 -12.991 58.331 1.00 81.12 203 GLY A O 1
ATOM 1663 N N . ASN A 1 204 ? -43.522 -11.351 59.462 1.00 79.31 204 ASN A N 1
ATOM 1664 C CA . ASN A 1 204 ? -43.213 -10.291 58.500 1.00 79.31 204 ASN A CA 1
ATOM 1665 C C . ASN A 1 204 ? -41.764 -9.795 58.626 1.00 79.31 204 ASN A C 1
ATOM 1667 O O . ASN A 1 204 ? -41.123 -9.571 57.603 1.00 79.31 204 ASN A O 1
ATOM 1671 N N . GLU A 1 205 ? -41.234 -9.693 59.846 1.00 78.69 205 GLU A N 1
ATOM 1672 C CA . GLU A 1 205 ? -39.835 -9.355 60.136 1.00 78.69 205 GLU A CA 1
ATOM 1673 C C . GLU A 1 205 ? -38.879 -10.347 59.457 1.00 78.69 205 GLU A C 1
ATOM 1675 O O . GLU A 1 205 ? -38.060 -9.944 58.635 1.00 78.69 205 GLU A O 1
ATOM 1680 N N . ALA A 1 206 ? -39.074 -11.653 59.672 1.00 81.69 206 ALA A N 1
ATOM 1681 C CA . ALA A 1 206 ? -38.246 -12.695 59.055 1.00 81.69 206 ALA A CA 1
ATOM 1682 C C . ALA A 1 206 ? -38.329 -12.700 57.514 1.00 81.69 206 ALA A C 1
ATOM 1684 O O . ALA A 1 206 ? -37.356 -13.000 56.818 1.00 81.69 206 ALA A O 1
ATOM 1685 N N . LYS A 1 207 ? -39.495 -12.357 56.946 1.00 86.00 207 LYS A N 1
ATOM 1686 C CA . LYS A 1 207 ? -39.654 -12.207 55.489 1.00 86.00 207 LYS A CA 1
ATOM 1687 C C . LYS A 1 207 ? -38.875 -11.005 54.960 1.00 86.00 207 LYS A C 1
ATOM 1689 O O . LYS A 1 207 ? -38.214 -11.133 53.933 1.00 86.00 207 LYS A O 1
ATOM 1694 N N . LEU A 1 208 ? -38.951 -9.861 55.641 1.00 81.00 208 LEU A N 1
ATOM 1695 C CA . LEU A 1 208 ? -38.206 -8.655 55.274 1.00 81.00 208 LEU A CA 1
ATOM 1696 C C . LEU A 1 208 ? -36.697 -8.895 55.360 1.00 81.00 208 LEU A C 1
ATOM 1698 O O . LEU A 1 208 ? -35.989 -8.565 54.414 1.00 81.00 208 LEU A O 1
ATOM 1702 N N . GLU A 1 209 ? -36.226 -9.547 56.423 1.00 83.75 209 GLU A N 1
ATOM 1703 C CA . GLU A 1 209 ? -34.818 -9.915 56.597 1.00 83.75 209 GLU A CA 1
ATOM 1704 C C . GLU A 1 209 ? -34.314 -10.780 55.431 1.00 83.75 209 GLU A C 1
ATOM 1706 O O . GLU A 1 209 ? -33.287 -10.479 54.818 1.00 83.75 209 GLU A O 1
ATOM 1711 N N . LYS A 1 210 ? -35.093 -11.797 55.036 1.00 90.31 210 LYS A N 1
ATOM 1712 C CA . LYS A 1 210 ? -34.758 -12.665 53.899 1.00 90.31 210 LYS A CA 1
ATOM 1713 C C . LYS A 1 210 ? -34.705 -11.907 52.567 1.00 90.31 210 LYS A C 1
ATOM 1715 O O . LYS A 1 210 ? -33.802 -12.152 51.770 1.00 90.31 210 LYS A O 1
ATOM 1720 N N . ILE A 1 211 ? -35.647 -10.994 52.319 1.00 84.38 211 ILE A N 1
ATOM 1721 C CA . ILE A 1 211 ? -35.673 -10.182 51.090 1.00 84.38 211 ILE A CA 1
ATOM 1722 C C . ILE A 1 211 ? -34.484 -9.213 51.060 1.00 84.38 211 ILE A C 1
ATOM 1724 O O . ILE A 1 211 ? -33.832 -9.089 50.026 1.00 84.38 211 ILE A O 1
ATOM 1728 N N . ILE A 1 212 ? -34.167 -8.555 52.180 1.00 83.88 212 ILE A N 1
ATOM 1729 C CA . ILE A 1 212 ? -33.011 -7.652 52.286 1.00 83.88 212 ILE A CA 1
ATOM 1730 C C . ILE A 1 212 ? -31.713 -8.422 52.023 1.00 83.88 212 ILE A C 1
ATOM 1732 O O . ILE A 1 212 ? -30.884 -7.959 51.242 1.00 83.88 212 ILE A O 1
ATOM 1736 N N . ALA A 1 213 ? -31.550 -9.612 52.611 1.00 86.00 213 ALA A N 1
ATOM 1737 C CA . ALA A 1 213 ? -30.382 -10.458 52.375 1.00 86.00 213 ALA A CA 1
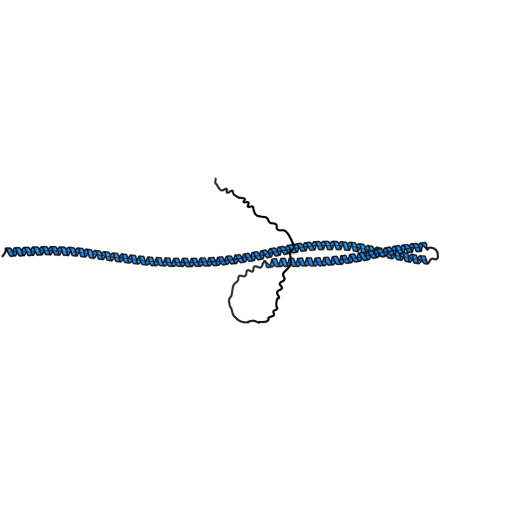ATOM 1738 C C . ALA A 1 213 ? -30.245 -10.854 50.893 1.00 86.00 213 ALA A C 1
ATOM 1740 O O . ALA A 1 213 ? -29.162 -10.728 50.324 1.00 86.00 213 ALA A O 1
ATOM 1741 N N . GLN A 1 214 ? -31.342 -11.257 50.240 1.00 88.25 214 GLN A N 1
ATOM 1742 C CA . GLN A 1 214 ? -31.342 -11.572 48.806 1.00 88.25 214 GLN A CA 1
ATOM 1743 C C . GLN A 1 214 ? -30.947 -10.362 47.950 1.00 88.25 214 GLN A C 1
ATOM 1745 O O . GLN A 1 214 ? -30.056 -10.474 47.109 1.00 88.25 214 GLN A O 1
ATOM 1750 N N . LEU A 1 215 ? -31.536 -9.191 48.196 1.00 83.81 215 LEU A N 1
ATOM 1751 C CA . LEU A 1 215 ? -31.211 -7.980 47.438 1.00 83.81 215 LEU A CA 1
ATOM 1752 C C . LEU A 1 215 ? -29.760 -7.528 47.652 1.00 83.81 215 LEU A C 1
ATOM 1754 O O . LEU A 1 215 ? -29.130 -7.059 46.708 1.00 83.81 215 LEU A O 1
ATOM 1758 N N . LYS A 1 216 ? -29.197 -7.712 48.856 1.00 84.81 216 LYS A N 1
ATOM 1759 C CA . LYS A 1 216 ? -27.767 -7.465 49.117 1.00 84.81 216 LYS A CA 1
ATOM 1760 C C . LYS A 1 216 ? -26.882 -8.369 48.259 1.00 84.81 216 LYS A C 1
ATOM 1762 O O . LYS A 1 216 ? -26.001 -7.866 47.570 1.00 84.81 216 LYS A O 1
ATOM 1767 N N . THR A 1 217 ? -27.180 -9.669 48.195 1.00 88.00 217 THR A N 1
ATOM 1768 C CA . THR A 1 217 ? -26.427 -10.589 47.321 1.00 88.00 217 THR A CA 1
ATOM 1769 C C . THR A 1 217 ? -26.566 -10.247 45.835 1.00 88.00 217 THR A C 1
ATOM 1771 O O . THR A 1 217 ? -25.608 -10.361 45.074 1.00 88.00 217 THR A O 1
ATOM 1774 N N . GLU A 1 218 ? -27.742 -9.788 45.403 1.00 83.31 218 GLU A N 1
ATOM 1775 C CA . GLU A 1 218 ? -27.982 -9.367 44.021 1.00 83.31 218 GLU A CA 1
ATOM 1776 C C . GLU A 1 218 ? -27.192 -8.098 43.671 1.00 83.31 218 GLU A C 1
ATOM 1778 O O . GLU A 1 218 ? -26.529 -8.048 42.632 1.00 83.31 218 GLU A O 1
ATOM 1783 N N . LYS A 1 219 ? -27.174 -7.112 44.575 1.00 82.88 219 LYS A N 1
ATOM 1784 C CA . LYS A 1 219 ? -26.341 -5.908 44.467 1.00 82.88 219 LYS A CA 1
ATOM 1785 C C . LYS A 1 219 ? -24.855 -6.258 44.358 1.00 82.88 219 LYS A C 1
ATOM 1787 O O . LYS A 1 219 ? -24.166 -5.696 43.508 1.00 82.88 219 LYS A O 1
ATOM 1792 N N . ASP A 1 220 ? -24.361 -7.178 45.182 1.00 82.69 220 ASP A N 1
ATOM 1793 C CA . ASP A 1 220 ? -22.952 -7.585 45.165 1.00 82.69 220 ASP A CA 1
ATOM 1794 C C . ASP A 1 220 ? -22.584 -8.309 43.862 1.00 82.69 220 ASP A C 1
ATOM 1796 O O . ASP A 1 220 ? -21.552 -8.017 43.256 1.00 82.69 220 ASP A O 1
ATOM 1800 N N . ASN A 1 221 ? -23.473 -9.163 43.350 1.00 85.06 221 ASN A N 1
ATOM 1801 C CA . ASN A 1 221 ? -23.303 -9.788 42.037 1.00 85.06 221 ASN A CA 1
ATOM 1802 C C . ASN A 1 221 ? -23.288 -8.761 40.893 1.00 85.06 221 ASN A C 1
ATOM 1804 O O . ASN A 1 221 ? -22.519 -8.907 39.940 1.00 85.06 221 ASN A O 1
ATOM 1808 N N . LEU A 1 222 ? -24.124 -7.720 40.959 1.00 80.06 222 LEU A N 1
ATOM 1809 C CA . LEU A 1 222 ? -24.101 -6.629 39.981 1.00 80.06 222 LEU A CA 1
ATOM 1810 C C . LEU A 1 222 ? -22.823 -5.792 40.084 1.00 80.06 222 LEU A C 1
ATOM 1812 O O . LEU A 1 222 ? -22.280 -5.418 39.048 1.00 80.06 222 LEU A O 1
ATOM 1816 N N . ASN A 1 223 ? -22.307 -5.544 41.292 1.00 76.00 223 ASN A N 1
ATOM 1817 C CA . ASN A 1 223 ? -21.014 -4.879 41.482 1.00 76.00 223 ASN A CA 1
ATOM 1818 C C . ASN A 1 223 ? -19.884 -5.656 40.807 1.00 76.00 223 ASN A C 1
ATOM 1820 O O . ASN A 1 223 ? -19.079 -5.061 40.096 1.00 76.00 223 ASN A O 1
ATOM 1824 N N . LEU A 1 224 ? -19.847 -6.978 40.991 1.00 83.56 224 LEU A N 1
ATOM 1825 C CA . LEU A 1 224 ? -18.814 -7.817 40.392 1.00 83.56 224 LEU A CA 1
ATOM 1826 C C . LEU A 1 224 ? -18.887 -7.779 38.857 1.00 83.56 224 LEU A C 1
ATOM 1828 O O . LEU A 1 224 ? -17.892 -7.504 38.194 1.00 83.56 224 LEU A O 1
ATOM 1832 N N . LYS A 1 225 ? -20.095 -7.914 38.290 1.00 79.94 225 LYS A N 1
ATOM 1833 C CA . LYS A 1 225 ? -20.325 -7.793 36.837 1.00 79.94 225 LYS A CA 1
ATOM 1834 C C . LYS A 1 225 ? -19.942 -6.420 36.278 1.00 79.94 225 LYS A C 1
ATOM 1836 O O . LYS A 1 225 ? -19.502 -6.335 35.129 1.00 79.94 225 LYS A O 1
ATOM 1841 N N . LEU A 1 226 ? -20.139 -5.358 37.059 1.00 78.25 226 LEU A N 1
ATOM 1842 C CA . LEU A 1 226 ? -19.779 -3.995 36.677 1.00 78.25 226 LEU A CA 1
ATOM 1843 C C . LEU A 1 226 ? -18.257 -3.832 36.614 1.00 78.25 226 LEU A C 1
ATOM 1845 O O . LEU A 1 226 ? -17.753 -3.295 35.630 1.00 78.25 226 LEU A O 1
ATOM 1849 N N . ILE A 1 227 ? -17.540 -4.348 37.618 1.00 75.69 227 ILE A N 1
ATOM 1850 C CA . ILE A 1 227 ? -16.071 -4.362 37.660 1.00 75.69 227 ILE A CA 1
ATOM 1851 C C . ILE A 1 227 ? -15.515 -5.148 36.467 1.00 75.69 227 ILE A C 1
ATOM 1853 O O . ILE A 1 227 ? -14.713 -4.606 35.709 1.00 75.69 227 ILE A O 1
ATOM 1857 N N . ASP A 1 228 ? -16.008 -6.366 36.226 1.00 76.69 228 ASP A N 1
ATOM 1858 C CA . ASP A 1 228 ? -15.574 -7.200 35.096 1.00 76.69 228 ASP A CA 1
ATOM 1859 C C . ASP A 1 228 ? -15.776 -6.490 33.748 1.00 76.69 228 ASP A C 1
ATOM 1861 O O . ASP A 1 228 ? -14.916 -6.521 32.862 1.00 76.69 228 ASP A O 1
ATOM 1865 N N . SER A 1 229 ? -16.917 -5.812 33.590 1.00 74.00 229 SER A N 1
ATOM 1866 C CA . SER A 1 229 ? -17.237 -5.070 32.368 1.00 74.00 229 SER A CA 1
ATOM 1867 C C . SER A 1 229 ? -16.329 -3.846 32.192 1.00 74.00 229 SER A C 1
ATOM 1869 O O . SER A 1 229 ? -15.875 -3.583 31.079 1.00 74.00 229 SER A O 1
ATOM 1871 N N . GLN A 1 230 ? -16.013 -3.123 33.270 1.00 74.75 230 GLN A N 1
ATOM 1872 C CA . GLN A 1 230 ? -15.077 -1.992 33.244 1.00 74.75 230 GLN A CA 1
ATOM 1873 C C . GLN A 1 230 ? -13.650 -2.443 32.909 1.00 74.75 230 GLN A C 1
ATOM 1875 O O . GLN A 1 230 ? -12.988 -1.830 32.069 1.00 74.75 230 GLN A O 1
ATOM 1880 N N . GLU A 1 231 ? -13.183 -3.546 33.496 1.00 79.00 231 GLU A N 1
ATOM 1881 C CA . GLU A 1 231 ? -11.874 -4.114 33.171 1.00 79.00 231 GLU A CA 1
ATOM 1882 C C . GLU A 1 231 ? -11.778 -4.547 31.706 1.00 79.00 231 GLU A C 1
ATOM 1884 O O . GLU A 1 231 ? -10.748 -4.322 31.062 1.00 79.00 231 GLU A O 1
ATOM 1889 N N . ALA A 1 232 ? -12.842 -5.141 31.157 1.00 74.50 232 ALA A N 1
ATOM 1890 C CA . ALA A 1 232 ? -12.891 -5.524 29.751 1.00 74.50 232 ALA A CA 1
ATOM 1891 C C . ALA A 1 232 ? -12.703 -4.308 28.829 1.00 74.50 232 ALA A C 1
ATOM 1893 O O . ALA A 1 232 ? -11.912 -4.376 27.886 1.00 74.50 232 ALA A O 1
ATOM 1894 N N . ILE A 1 233 ? -13.343 -3.174 29.134 1.00 74.44 233 ILE A N 1
ATOM 1895 C CA . ILE A 1 233 ? -13.169 -1.925 28.376 1.00 74.44 233 ILE A CA 1
ATOM 1896 C C . ILE A 1 233 ? -11.732 -1.420 28.458 1.00 74.44 233 ILE A C 1
ATOM 1898 O O . ILE A 1 233 ? -11.136 -1.109 27.428 1.00 74.44 233 ILE A O 1
ATOM 1902 N N . VAL A 1 234 ? -11.129 -1.407 29.650 1.00 76.38 234 VAL A N 1
ATOM 1903 C CA . VAL A 1 234 ? -9.730 -0.979 29.820 1.00 76.38 234 VAL A CA 1
ATOM 1904 C C . VAL A 1 234 ? -8.774 -1.861 29.009 1.00 76.38 234 VAL A C 1
ATOM 1906 O O . VAL A 1 234 ? -7.845 -1.351 28.377 1.00 76.38 234 VAL A O 1
ATOM 1909 N N . ARG A 1 235 ? -8.997 -3.182 28.976 1.00 76.81 235 ARG A N 1
ATOM 1910 C CA . ARG A 1 235 ? -8.197 -4.111 28.157 1.00 76.81 235 ARG A CA 1
ATOM 1911 C C . ARG A 1 235 ? -8.362 -3.827 26.659 1.00 76.81 235 ARG A C 1
ATOM 1913 O O . ARG A 1 235 ? -7.353 -3.779 25.953 1.00 76.81 235 ARG A O 1
ATOM 1920 N N . MET A 1 236 ? -9.589 -3.585 26.191 1.00 76.75 236 MET A N 1
ATOM 1921 C CA . MET A 1 236 ? -9.872 -3.238 24.791 1.00 76.75 236 MET A CA 1
ATOM 1922 C C . MET A 1 236 ? -9.247 -1.894 24.388 1.00 76.75 236 MET A C 1
ATOM 1924 O O . MET A 1 236 ? -8.586 -1.811 23.352 1.00 76.75 236 MET A O 1
ATOM 1928 N N . GLU A 1 237 ? -9.353 -0.860 25.223 1.00 73.88 237 GLU A N 1
ATOM 1929 C CA . GLU A 1 237 ? -8.758 0.456 24.949 1.00 73.88 237 GLU A CA 1
ATOM 1930 C C . GLU A 1 237 ? -7.219 0.382 24.945 1.00 73.88 237 GLU A C 1
ATOM 1932 O O . GLU A 1 237 ? -6.554 0.971 24.090 1.00 73.88 237 GLU A O 1
ATOM 1937 N N . LYS A 1 238 ? -6.623 -0.428 25.832 1.00 76.88 238 LYS A N 1
ATOM 1938 C CA . LYS A 1 238 ? -5.175 -0.692 25.837 1.00 76.88 238 LYS A CA 1
ATOM 1939 C C . LYS A 1 238 ? -4.715 -1.404 24.560 1.00 76.88 238 LYS A C 1
ATOM 1941 O O . LYS A 1 238 ? -3.660 -1.056 24.026 1.00 76.88 238 LYS A O 1
ATOM 1946 N N . ALA A 1 239 ? -5.490 -2.366 24.053 1.00 73.88 239 ALA A N 1
ATOM 1947 C CA . ALA A 1 239 ? -5.220 -3.020 22.770 1.00 73.88 239 ALA A CA 1
ATOM 1948 C C . ALA A 1 239 ? -5.320 -2.023 21.600 1.00 73.88 239 ALA A C 1
ATOM 1950 O O . ALA A 1 239 ? -4.406 -1.935 20.777 1.00 73.88 239 ALA A O 1
ATOM 1951 N N . ARG A 1 240 ? -6.358 -1.176 21.594 1.00 75.44 240 ARG A N 1
ATOM 1952 C CA . ARG A 1 240 ? -6.535 -0.098 20.611 1.00 75.44 240 ARG A CA 1
ATOM 1953 C C . ARG A 1 240 ? -5.348 0.867 20.593 1.00 75.44 240 ARG A C 1
ATOM 1955 O O . ARG A 1 240 ? -4.844 1.192 19.518 1.00 75.44 240 ARG A O 1
ATOM 1962 N N . MET A 1 241 ? -4.874 1.302 21.760 1.00 74.56 241 MET A N 1
ATOM 1963 C CA . MET A 1 241 ? -3.720 2.202 21.893 1.00 74.56 241 MET A CA 1
ATOM 1964 C C . MET A 1 241 ? -2.420 1.564 21.388 1.00 74.56 241 MET A C 1
ATOM 1966 O O . MET A 1 241 ? -1.648 2.226 20.698 1.00 74.56 241 MET A O 1
ATOM 1970 N N . ARG A 1 242 ? -2.197 0.268 21.648 1.00 72.94 242 ARG A N 1
ATOM 1971 C CA . ARG A 1 242 ? -1.041 -0.464 21.098 1.00 72.94 242 ARG A CA 1
ATOM 1972 C C . ARG A 1 242 ? -1.072 -0.533 19.570 1.00 72.94 242 ARG A C 1
ATOM 1974 O O . ARG A 1 242 ? -0.043 -0.278 18.954 1.00 72.94 242 ARG A O 1
ATOM 1981 N N . SER A 1 243 ? -2.242 -0.755 18.962 1.00 65.44 243 SER A N 1
ATOM 1982 C CA . SER A 1 243 ? -2.388 -0.736 17.493 1.00 65.44 243 SER A CA 1
ATOM 1983 C C . SER A 1 243 ? -2.101 0.641 16.869 1.00 65.44 243 SER A C 1
ATOM 1985 O O . SER A 1 243 ? -1.682 0.735 15.718 1.00 65.44 243 SER A O 1
ATOM 1987 N N . LYS A 1 244 ? -2.325 1.737 17.613 1.00 64.00 244 LYS A N 1
ATOM 1988 C CA . LYS A 1 244 ? -1.993 3.103 17.168 1.00 64.00 244 LYS A CA 1
ATOM 1989 C C . LYS A 1 244 ? -0.490 3.358 17.162 1.00 64.00 244 LYS A C 1
ATOM 1991 O O . LYS A 1 244 ? -0.016 4.069 16.286 1.00 64.00 244 LYS A O 1
ATOM 1996 N N . LEU A 1 245 ? 0.236 2.771 18.111 1.00 56.62 245 LEU A N 1
ATOM 1997 C CA . LEU A 1 245 ? 1.687 2.908 18.235 1.00 56.62 245 LEU A CA 1
ATOM 1998 C C . LEU A 1 245 ? 2.447 2.020 17.237 1.00 56.62 245 LEU A C 1
ATOM 2000 O O . LEU A 1 245 ? 3.458 2.462 16.703 1.00 56.62 245 LEU A O 1
ATOM 2004 N N . SER A 1 246 ? 1.950 0.816 16.920 1.00 54.66 246 SER A N 1
ATOM 2005 C CA . SER A 1 246 ? 2.615 -0.084 15.960 1.00 54.66 246 SER A CA 1
ATOM 2006 C C . SER A 1 246 ? 2.513 0.370 14.498 1.00 54.66 246 SER A C 1
ATOM 2008 O O . SER A 1 246 ? 3.328 -0.042 13.684 1.00 54.66 246 SER A O 1
ATOM 2010 N N . GLY A 1 247 ? 1.561 1.247 14.158 1.00 50.31 247 GLY A N 1
ATOM 2011 C CA . GLY A 1 247 ? 1.460 1.863 12.826 1.00 50.31 247 GLY A CA 1
ATOM 2012 C C . GLY A 1 247 ? 2.424 3.037 12.587 1.00 50.31 247 GLY A C 1
ATOM 2013 O O . GLY A 1 247 ? 2.400 3.622 11.511 1.00 50.31 247 GLY A O 1
ATOM 2014 N N . SER A 1 248 ? 3.250 3.410 13.575 1.00 41.56 248 SER A N 1
ATOM 2015 C CA . SER A 1 248 ? 4.146 4.581 13.532 1.00 41.56 248 SER A CA 1
ATOM 2016 C C . SER A 1 248 ? 5.634 4.206 13.470 1.00 41.56 248 SER A C 1
ATOM 2018 O O . SER A 1 248 ? 6.495 4.976 13.900 1.00 41.56 248 SER A O 1
ATOM 2020 N N . THR A 1 249 ? 5.968 3.016 12.971 1.00 42.16 249 THR A N 1
ATOM 2021 C CA . THR A 1 249 ? 7.361 2.558 12.879 1.00 42.16 249 THR A CA 1
ATOM 2022 C C . THR A 1 249 ? 7.651 1.996 11.491 1.00 42.16 249 THR A C 1
ATOM 2024 O O . THR A 1 249 ? 7.978 0.828 11.328 1.00 42.16 249 THR A O 1
ATOM 2027 N N . THR A 1 250 ? 7.563 2.847 10.464 1.00 40.22 250 THR A N 1
ATOM 2028 C CA . THR A 1 250 ? 8.347 2.630 9.243 1.00 40.22 250 THR A CA 1
ATOM 2029 C C . THR A 1 250 ? 9.789 2.999 9.561 1.00 40.22 250 THR A C 1
ATOM 2031 O O . THR A 1 250 ? 10.164 4.172 9.605 1.00 40.22 250 THR A O 1
ATOM 2034 N N . ILE A 1 251 ? 10.570 1.968 9.860 1.00 40.25 251 ILE A N 1
ATOM 2035 C CA . ILE A 1 251 ? 12.015 2.014 10.041 1.00 40.25 251 ILE A CA 1
ATOM 2036 C C . ILE A 1 251 ? 12.628 2.452 8.709 1.00 40.25 251 ILE A C 1
ATOM 2038 O O . ILE A 1 251 ? 12.692 1.686 7.753 1.00 40.25 251 ILE A O 1
ATOM 2042 N N . SER A 1 252 ? 13.063 3.708 8.654 1.00 41.50 252 SER A N 1
ATOM 2043 C CA . SER A 1 252 ? 14.110 4.139 7.737 1.00 41.50 252 SER A CA 1
ATOM 2044 C C . SER A 1 252 ? 15.434 3.684 8.339 1.00 41.50 252 SER A C 1
ATOM 2046 O O . SER A 1 252 ? 15.884 4.224 9.348 1.00 41.50 252 SER A O 1
ATOM 2048 N N . SER A 1 253 ? 16.054 2.674 7.744 1.00 37.84 253 SER A N 1
ATOM 2049 C CA . SER A 1 253 ? 17.450 2.331 8.007 1.00 37.84 253 SER A CA 1
ATOM 2050 C C . SER A 1 253 ? 18.127 2.051 6.676 1.00 37.84 253 SER A C 1
ATOM 2052 O O . SER A 1 253 ? 18.270 0.907 6.261 1.00 37.84 253 SER A O 1
ATOM 2054 N N . ASN A 1 254 ? 18.512 3.133 6.006 1.00 41.56 254 ASN A N 1
ATOM 2055 C CA . ASN A 1 254 ? 19.698 3.125 5.171 1.00 41.56 254 ASN A CA 1
ATOM 2056 C C . ASN A 1 254 ? 20.851 3.569 6.065 1.00 41.56 254 ASN A C 1
ATOM 2058 O O . ASN A 1 254 ? 20.818 4.697 6.542 1.00 41.56 254 ASN A O 1
ATOM 2062 N N . ASP A 1 255 ? 21.814 2.679 6.290 1.00 36.94 255 ASP A N 1
ATOM 2063 C CA . ASP A 1 255 ? 23.236 3.019 6.259 1.00 36.94 255 ASP A CA 1
ATOM 2064 C C . ASP A 1 255 ? 24.084 1.743 6.099 1.00 36.94 255 ASP A C 1
ATOM 2066 O O . ASP A 1 255 ? 23.929 0.756 6.819 1.00 36.94 255 ASP A O 1
ATOM 2070 N N . SER A 1 256 ? 24.961 1.800 5.090 1.00 38.44 256 SER A N 1
ATOM 2071 C CA . SER A 1 256 ? 26.167 0.993 4.838 1.00 38.44 256 SER A CA 1
ATOM 2072 C C . SER A 1 256 ? 26.944 0.673 6.130 1.00 38.44 256 SER A C 1
ATOM 2074 O O . SER A 1 256 ? 26.883 1.433 7.085 1.00 38.44 256 SER A O 1
ATOM 2076 N N . VAL A 1 257 ? 27.769 -0.372 6.268 1.00 38.69 257 VAL A N 1
ATOM 2077 C CA . VAL A 1 257 ? 28.926 -0.803 5.460 1.00 38.69 257 VAL A CA 1
ATOM 2078 C C . VAL A 1 257 ? 29.416 -2.148 6.040 1.00 38.69 257 VAL A C 1
ATOM 2080 O O . VAL A 1 257 ? 29.274 -2.374 7.239 1.00 38.69 257 VAL A O 1
ATOM 2083 N N . GLY A 1 258 ? 30.124 -2.966 5.252 1.00 31.45 258 GLY A N 1
ATOM 2084 C CA . GLY A 1 258 ? 31.189 -3.819 5.810 1.00 31.45 258 GLY A CA 1
ATOM 2085 C C . GLY A 1 258 ? 30.993 -5.330 5.715 1.00 31.45 258 GLY A C 1
ATOM 2086 O O . GLY A 1 258 ? 30.692 -6.005 6.692 1.00 31.45 258 GLY A O 1
ATOM 2087 N N . SER A 1 259 ? 31.284 -5.863 4.530 1.00 39.88 259 SER A N 1
ATOM 2088 C CA . SER A 1 259 ? 31.806 -7.220 4.339 1.00 39.88 259 SER A CA 1
ATOM 2089 C C . SER A 1 259 ? 32.985 -7.492 5.285 1.00 39.88 259 SER A C 1
ATOM 2091 O O . SER A 1 259 ? 33.878 -6.652 5.349 1.00 39.88 259 SER A O 1
ATOM 2093 N N . LEU A 1 260 ? 33.010 -8.671 5.921 1.00 35.69 260 LEU A N 1
ATOM 2094 C CA . LEU A 1 260 ? 34.140 -9.618 5.987 1.00 35.69 260 LEU A CA 1
ATOM 2095 C C . LEU A 1 260 ? 33.710 -10.874 6.788 1.00 35.69 260 LEU A C 1
ATOM 2097 O O . LEU A 1 260 ? 33.381 -10.810 7.967 1.00 35.69 260 LEU A O 1
ATOM 2101 N N . THR A 1 261 ? 33.710 -12.028 6.119 1.00 39.50 261 THR A N 1
ATOM 2102 C CA . THR A 1 261 ? 33.708 -13.407 6.676 1.00 39.50 261 THR A CA 1
ATOM 2103 C C . THR A 1 261 ? 34.959 -13.650 7.560 1.00 39.50 261 THR A C 1
ATOM 2105 O O . THR A 1 261 ? 35.913 -12.898 7.339 1.00 39.50 261 THR A O 1
ATOM 2108 N N . PRO A 1 262 ? 35.087 -14.692 8.441 1.00 45.72 262 PRO A N 1
ATOM 2109 C CA . PRO A 1 262 ? 34.764 -16.097 8.109 1.00 45.72 262 PRO A CA 1
ATOM 2110 C C . PRO A 1 262 ? 34.418 -17.137 9.222 1.00 45.72 262 PRO A C 1
ATOM 2112 O O . PRO A 1 262 ? 34.754 -17.010 10.390 1.00 45.72 262 PRO A O 1
ATOM 2115 N N . THR A 1 263 ? 33.831 -18.248 8.742 1.00 36.22 263 THR A N 1
ATOM 2116 C CA . THR A 1 263 ? 33.976 -19.674 9.147 1.00 36.22 263 THR A CA 1
ATOM 2117 C C . THR A 1 263 ? 33.606 -20.204 10.548 1.00 36.22 263 THR A C 1
ATOM 2119 O O . THR A 1 263 ? 34.173 -19.813 11.559 1.00 36.22 263 THR A O 1
ATOM 2122 N N . ASN A 1 264 ? 32.855 -21.318 10.484 1.00 30.55 264 ASN A N 1
ATOM 2123 C CA . ASN A 1 264 ? 32.988 -22.599 11.208 1.00 30.55 264 ASN A CA 1
ATOM 2124 C C . ASN A 1 264 ? 32.025 -22.990 12.348 1.00 30.55 264 ASN A C 1
ATOM 2126 O O . ASN A 1 264 ? 31.956 -22.365 13.399 1.00 30.55 264 ASN A O 1
ATOM 2130 N N . SER A 1 265 ? 31.490 -24.210 12.152 1.00 32.28 265 SER A N 1
ATOM 2131 C CA . SER A 1 265 ? 30.860 -25.154 13.096 1.00 32.28 265 SER A CA 1
ATOM 2132 C C . SER A 1 265 ? 29.459 -24.754 13.598 1.00 32.28 265 SER A C 1
ATOM 2134 O O . SER A 1 265 ? 29.180 -23.586 13.792 1.00 32.28 265 SER A O 1
ATOM 2136 N N . LEU A 1 266 ? 28.477 -25.637 13.791 1.00 32.09 266 LEU A N 1
ATOM 2137 C CA . LEU A 1 266 ? 28.515 -27.060 14.096 1.00 32.09 266 LEU A CA 1
ATOM 2138 C C . LEU A 1 266 ? 27.136 -27.673 13.780 1.00 32.09 266 LEU A C 1
ATOM 2140 O O . LEU A 1 266 ? 26.091 -27.065 13.999 1.00 32.09 266 LEU A O 1
ATOM 2144 N N . SER A 1 267 ? 27.156 -28.886 13.248 1.00 34.41 267 SER A N 1
ATOM 2145 C CA . SER A 1 267 ? 26.018 -29.683 12.799 1.00 34.41 267 SER A CA 1
ATOM 2146 C C . SER A 1 267 ? 25.245 -30.372 13.932 1.00 34.41 267 SER A C 1
ATOM 2148 O O . SER A 1 267 ? 25.850 -31.095 14.717 1.00 34.41 267 SER A O 1
ATOM 2150 N N . THR A 1 268 ? 23.907 -30.308 13.850 1.00 40.31 268 THR A N 1
ATOM 2151 C CA . THR A 1 268 ? 22.883 -31.263 14.358 1.00 40.31 268 THR A CA 1
ATOM 2152 C C . THR A 1 268 ? 22.782 -31.514 15.875 1.00 40.31 268 THR A C 1
ATOM 2154 O O . THR A 1 268 ? 23.768 -31.478 16.600 1.00 40.31 268 THR A O 1
ATOM 2157 N N . PRO A 1 269 ? 21.572 -31.861 16.353 1.00 40.50 269 PRO A N 1
ATOM 2158 C CA . PRO A 1 269 ? 21.308 -33.292 16.504 1.00 40.50 269 PRO A CA 1
ATOM 2159 C C . PRO A 1 269 ? 19.945 -33.766 15.972 1.00 40.50 269 PRO A C 1
ATOM 2161 O O . PRO A 1 269 ? 18.966 -33.033 15.871 1.00 40.50 269 PRO A O 1
ATOM 2164 N N . LYS A 1 270 ? 19.953 -35.056 15.627 1.00 39.31 270 LYS A N 1
ATOM 2165 C CA . LYS A 1 270 ? 18.834 -35.945 15.290 1.00 39.31 270 LYS A CA 1
ATOM 2166 C C . LYS A 1 270 ? 18.035 -36.359 16.535 1.00 39.31 270 LYS A C 1
ATOM 2168 O O . LYS A 1 270 ? 18.573 -36.345 17.638 1.00 39.31 270 LYS A O 1
ATOM 2173 N N . SER A 1 271 ? 16.867 -36.955 16.247 1.00 35.41 271 SER A N 1
ATOM 2174 C CA . SER A 1 271 ? 15.999 -37.844 17.059 1.00 35.41 271 SER A CA 1
ATOM 2175 C C . SER A 1 271 ? 14.876 -37.117 17.827 1.00 35.41 271 SER A C 1
ATOM 2177 O O . SER A 1 271 ? 15.115 -36.061 18.385 1.00 35.41 271 SER A O 1
ATOM 2179 N N . LEU A 1 272 ? 13.605 -37.549 17.830 1.00 34.72 272 LEU A N 1
ATOM 2180 C CA . LEU A 1 272 ? 13.030 -38.898 17.750 1.00 34.72 272 LEU A CA 1
ATOM 2181 C C . LEU A 1 272 ? 11.641 -38.931 17.064 1.00 34.72 272 LEU A C 1
ATOM 2183 O O . LEU A 1 272 ? 10.834 -38.018 17.209 1.00 34.72 272 LEU A O 1
ATOM 2187 N N . ASN A 1 273 ? 11.371 -40.058 16.396 1.00 38.97 273 ASN A N 1
ATOM 2188 C CA . ASN A 1 273 ? 10.057 -40.571 15.980 1.00 38.97 273 ASN A CA 1
ATOM 2189 C C . ASN A 1 273 ? 9.066 -40.674 17.146 1.00 38.97 273 ASN A C 1
ATOM 2191 O O . ASN A 1 273 ? 9.456 -41.292 18.131 1.00 38.97 273 ASN A O 1
ATOM 2195 N N . ILE A 1 274 ? 7.793 -40.290 16.947 1.00 35.25 274 ILE A N 1
ATOM 2196 C CA . ILE A 1 274 ? 6.597 -41.051 17.385 1.00 35.25 274 ILE A CA 1
ATOM 2197 C C . ILE A 1 274 ? 5.427 -40.753 16.416 1.00 35.25 274 ILE A C 1
ATOM 2199 O O . ILE A 1 274 ? 4.952 -39.625 16.332 1.00 35.25 274 ILE A O 1
ATOM 2203 N N . LEU A 1 275 ? 4.967 -41.778 15.689 1.00 38.94 275 LEU A N 1
ATOM 2204 C CA . LEU A 1 275 ? 3.645 -41.860 15.039 1.00 38.94 275 LEU A CA 1
ATOM 2205 C C . LEU A 1 275 ? 2.591 -42.236 16.101 1.00 38.94 275 LEU A C 1
ATOM 2207 O O . LEU A 1 275 ? 2.935 -42.965 17.035 1.00 38.94 275 LEU A O 1
ATOM 2211 N N . PRO A 1 276 ? 1.312 -41.842 15.948 1.00 46.84 276 PRO A N 1
ATOM 2212 C CA . PRO A 1 276 ? 0.368 -42.831 15.415 1.00 46.84 276 PRO A CA 1
ATOM 2213 C C . PRO A 1 276 ? -0.762 -42.280 14.516 1.00 46.84 276 PRO A C 1
ATOM 2215 O O . PRO A 1 276 ? -1.389 -41.263 14.786 1.00 46.84 276 PRO A O 1
ATOM 2218 N N . SER A 1 277 ? -1.020 -43.045 13.453 1.00 36.41 277 SER A N 1
ATOM 2219 C CA . SER A 1 277 ? -2.317 -43.606 13.036 1.00 36.41 277 SER A CA 1
ATOM 2220 C C . SER A 1 277 ? -3.592 -42.752 13.160 1.00 36.41 277 SER A C 1
ATOM 2222 O O . SER A 1 277 ? -4.181 -42.643 14.231 1.00 36.41 277 SER A O 1
ATOM 2224 N N . SER A 1 278 ? -4.115 -42.292 12.019 1.00 36.62 278 SER A N 1
ATOM 2225 C CA . SER A 1 278 ? -5.526 -41.900 11.856 1.00 36.62 278 SER A CA 1
ATOM 2226 C C . SER A 1 278 ? -6.332 -43.055 11.247 1.00 36.62 278 SER A C 1
ATOM 2228 O O . SER A 1 278 ? -5.870 -43.620 10.253 1.00 36.62 278 SER A O 1
ATOM 2230 N N . PRO A 1 279 ? -7.531 -43.394 11.754 1.00 44.41 279 PRO A N 1
ATOM 2231 C CA . PRO A 1 279 ? -8.485 -44.185 10.997 1.00 44.41 279 PRO A CA 1
ATOM 2232 C C . PRO A 1 279 ? -9.497 -43.284 10.276 1.00 44.41 279 PRO A C 1
ATOM 2234 O O . PRO A 1 279 ? -10.063 -42.356 10.854 1.00 44.41 279 PRO A O 1
ATOM 2237 N N . LEU A 1 280 ? -9.724 -43.618 9.003 1.00 39.31 280 LEU A N 1
ATOM 2238 C CA . LEU A 1 280 ? -10.899 -43.252 8.217 1.00 39.31 280 LEU A CA 1
ATOM 2239 C C . LEU A 1 280 ? -12.185 -43.601 8.979 1.00 39.31 280 LEU A C 1
ATOM 2241 O O . LEU A 1 280 ? -12.316 -44.720 9.478 1.00 39.31 280 LEU A O 1
ATOM 2245 N N . ILE A 1 281 ? -13.163 -42.695 8.960 1.00 38.50 281 ILE A N 1
ATOM 2246 C CA . ILE A 1 281 ? -14.574 -43.039 9.151 1.00 38.50 281 ILE A CA 1
ATOM 2247 C C . ILE A 1 281 ? -15.383 -42.311 8.076 1.00 38.50 281 ILE A C 1
ATOM 2249 O O . ILE A 1 281 ? -15.668 -41.121 8.193 1.00 38.50 281 ILE A O 1
ATOM 2253 N N . ASP A 1 282 ? -15.754 -43.071 7.049 1.00 35.22 282 ASP A N 1
ATOM 2254 C CA . ASP A 1 282 ? -16.925 -42.826 6.213 1.00 35.22 282 ASP A CA 1
ATOM 2255 C C . ASP A 1 282 ? -18.187 -43.160 7.012 1.00 35.22 282 ASP A C 1
ATOM 2257 O O . ASP A 1 282 ? -18.259 -44.237 7.610 1.00 35.22 282 ASP A O 1
ATOM 2261 N N . LYS A 1 283 ? -19.204 -42.292 6.966 1.00 41.69 283 LYS A N 1
ATOM 2262 C CA . LYS A 1 283 ? -20.614 -42.698 7.081 1.00 41.69 283 LYS A CA 1
ATOM 2263 C C . LYS A 1 283 ? -21.516 -41.773 6.269 1.00 41.69 283 LYS A C 1
ATOM 2265 O O . LYS A 1 283 ? -21.670 -40.593 6.569 1.00 41.69 283 LYS A O 1
ATOM 2270 N N . GLU A 1 284 ? -22.119 -42.377 5.256 1.00 36.66 284 GLU A N 1
ATOM 2271 C CA . GLU A 1 284 ? -23.282 -41.910 4.512 1.00 36.66 284 GLU A CA 1
ATOM 2272 C C . GLU A 1 284 ? -24.551 -41.821 5.389 1.00 36.66 284 GLU A C 1
ATOM 2274 O O . GLU A 1 284 ? -24.672 -42.541 6.382 1.00 36.66 284 GLU A O 1
ATOM 2279 N N . ASN A 1 285 ? -25.543 -41.074 4.861 1.00 35.31 285 ASN A N 1
ATOM 2280 C CA . ASN A 1 285 ? -27.004 -41.274 4.987 1.00 35.31 285 ASN A CA 1
ATOM 2281 C C . ASN A 1 285 ? -27.668 -40.829 6.323 1.00 35.31 285 ASN A C 1
ATOM 2283 O O . ASN A 1 285 ? -27.236 -41.237 7.391 1.00 35.31 285 ASN A O 1
ATOM 2287 N N . ILE A 1 286 ? -28.753 -40.026 6.411 1.00 38.00 286 ILE A N 1
ATOM 2288 C CA . ILE A 1 286 ? -29.952 -39.727 5.571 1.00 38.00 286 ILE A CA 1
ATOM 2289 C C . ILE A 1 286 ? -30.597 -38.361 6.070 1.00 38.00 286 ILE A C 1
ATOM 2291 O O . ILE A 1 286 ? -30.021 -37.755 6.971 1.00 38.00 286 ILE A O 1
ATOM 2295 N N . PRO A 1 287 ? -31.823 -37.906 5.681 1.00 43.00 287 PRO A N 1
ATOM 2296 C CA . PRO A 1 287 ? -32.227 -37.007 4.582 1.00 43.00 287 PRO A CA 1
ATOM 2297 C C . PRO A 1 287 ? -32.765 -35.599 4.975 1.00 43.00 287 PRO A C 1
ATOM 2299 O O . PRO A 1 287 ? -32.963 -35.241 6.131 1.00 43.00 287 PRO A O 1
ATOM 2302 N N . SER A 1 288 ? -33.089 -34.861 3.905 1.00 35.78 288 SER A N 1
ATOM 2303 C CA . SER A 1 288 ? -33.913 -33.656 3.730 1.00 35.78 288 SER A CA 1
ATOM 2304 C C . SER A 1 288 ? -35.064 -33.376 4.710 1.00 35.78 288 SER A C 1
ATOM 2306 O O . SER A 1 288 ? -35.886 -34.257 4.939 1.00 35.78 288 SER A O 1
ATOM 2308 N N . THR A 1 289 ? -35.278 -32.085 5.000 1.00 37.16 289 THR A N 1
ATOM 2309 C CA . THR A 1 289 ? -36.551 -31.378 4.725 1.00 37.16 289 THR A CA 1
ATOM 2310 C C . THR A 1 289 ? -36.353 -29.859 4.733 1.00 37.16 289 THR A C 1
ATOM 2312 O O . THR A 1 289 ? -36.028 -29.316 5.780 1.00 37.16 289 THR A O 1
ATOM 2315 N N . GLY A 1 290 ? -36.627 -29.219 3.586 1.00 31.81 290 GLY A N 1
ATOM 2316 C CA . GLY A 1 290 ? -37.348 -27.936 3.437 1.00 31.81 290 GLY A CA 1
ATOM 2317 C C . GLY A 1 290 ? -36.725 -26.655 4.017 1.00 31.81 290 GLY A C 1
ATOM 2318 O O . GLY A 1 290 ? -36.134 -26.644 5.077 1.00 31.81 290 GLY A O 1
ATOM 2319 N N . SER A 1 291 ? -36.869 -25.469 3.440 1.00 35.41 291 SER A N 1
ATOM 2320 C CA . SER A 1 291 ? -37.599 -24.987 2.271 1.00 35.41 291 SER A CA 1
ATOM 2321 C C . SER A 1 291 ? -37.322 -23.474 2.200 1.00 35.41 291 SER A C 1
ATOM 2323 O O . SER A 1 291 ? -37.320 -22.848 3.257 1.00 35.41 291 SER A O 1
ATOM 2325 N N . ASN A 1 292 ? -37.236 -22.911 0.987 1.00 36.09 292 ASN A N 1
ATOM 2326 C CA . ASN A 1 292 ? -37.610 -21.523 0.640 1.00 36.09 292 ASN A CA 1
ATOM 2327 C C . ASN A 1 292 ? -36.658 -20.403 1.150 1.00 36.09 292 ASN A C 1
ATOM 2329 O O . ASN A 1 292 ? -36.330 -20.336 2.320 1.00 36.09 292 ASN A O 1
ATOM 2333 N N . ASN A 1 293 ? -36.162 -19.438 0.370 1.00 39.88 293 ASN A N 1
ATOM 2334 C CA . ASN A 1 293 ? -36.659 -18.826 -0.857 1.00 39.88 293 ASN A CA 1
ATOM 2335 C C . ASN A 1 293 ? -35.502 -18.265 -1.699 1.00 39.88 293 ASN A C 1
ATOM 2337 O O . ASN A 1 293 ? -34.677 -17.489 -1.219 1.00 39.88 293 ASN A O 1
ATOM 2341 N N . LEU A 1 294 ? -35.534 -18.608 -2.984 1.00 34.91 294 LEU A N 1
ATOM 2342 C CA . LEU A 1 294 ? -34.905 -17.882 -4.078 1.00 34.91 294 LEU A CA 1
ATOM 2343 C C . LEU A 1 294 ? -35.724 -16.615 -4.360 1.00 34.91 294 LEU A C 1
ATOM 2345 O O . LEU A 1 294 ? -36.921 -16.712 -4.616 1.00 34.91 294 LEU A O 1
ATOM 2349 N N . PHE A 1 295 ? -35.079 -15.449 -4.382 1.00 36.25 295 PHE A N 1
ATOM 2350 C CA . PHE A 1 295 ? -35.576 -14.300 -5.139 1.00 36.25 295 PHE A CA 1
ATOM 2351 C C . PHE A 1 295 ? -34.684 -14.100 -6.361 1.00 36.25 295 PHE A C 1
ATOM 2353 O O . PHE A 1 295 ? -33.539 -13.660 -6.278 1.00 36.25 295 PHE A O 1
ATOM 2360 N N . SER A 1 296 ? -35.246 -14.477 -7.502 1.00 39.19 296 SER A N 1
ATOM 2361 C CA . SER A 1 296 ? -34.811 -14.154 -8.851 1.00 39.19 296 SER A CA 1
ATOM 2362 C C . SER A 1 296 ? -35.520 -12.891 -9.336 1.00 39.19 296 SER A C 1
ATOM 2364 O O . SER A 1 296 ? -36.740 -12.827 -9.224 1.00 39.19 296 SER A O 1
ATOM 2366 N N . SER A 1 297 ? -34.777 -11.963 -9.942 1.00 35.84 297 SER A N 1
ATOM 2367 C CA . SER A 1 297 ? -35.140 -11.160 -11.133 1.00 35.84 297 SER A CA 1
ATOM 2368 C C . SER A 1 297 ? -34.140 -9.999 -11.211 1.00 35.84 297 SER A C 1
ATOM 2370 O O . SER A 1 297 ? -34.033 -9.229 -10.266 1.00 35.84 297 SER A O 1
ATOM 2372 N N . SER A 1 298 ? -33.248 -9.918 -12.194 1.00 36.28 298 SER A N 1
ATOM 2373 C CA . SER A 1 298 ? -33.467 -9.680 -13.631 1.00 36.28 298 SER A CA 1
ATOM 2374 C C . SER A 1 298 ? -33.009 -8.266 -13.991 1.00 36.28 298 SER A C 1
ATOM 2376 O O . SER A 1 298 ? -33.586 -7.278 -13.555 1.00 36.28 298 SER A O 1
ATOM 2378 N N . LEU A 1 299 ? -31.955 -8.239 -14.806 1.00 36.81 299 LEU A N 1
ATOM 2379 C CA . LEU A 1 299 ? -31.643 -7.311 -15.890 1.00 36.81 299 LEU A CA 1
ATOM 2380 C C . LEU A 1 299 ? -32.428 -5.991 -16.007 1.00 36.81 299 LEU A C 1
ATOM 2382 O O . LEU A 1 299 ? -33.625 -5.978 -16.278 1.00 36.81 299 LEU A O 1
ATOM 2386 N N . GLY A 1 300 ? -31.634 -4.923 -16.130 1.00 31.75 300 GLY A N 1
ATOM 2387 C CA . GLY A 1 300 ? -31.745 -4.009 -17.265 1.00 31.75 300 GLY A CA 1
ATOM 2388 C C . GLY A 1 300 ? -32.361 -2.652 -16.954 1.00 31.75 300 GLY A C 1
ATOM 2389 O O . GLY A 1 300 ? -33.566 -2.543 -16.770 1.00 31.75 300 GLY A O 1
ATOM 2390 N N . SER A 1 301 ? -31.541 -1.599 -17.014 1.00 39.16 301 SER A N 1
ATOM 2391 C CA . SER A 1 301 ? -31.794 -0.427 -17.869 1.00 39.16 301 SER A CA 1
ATOM 2392 C C . SER A 1 301 ? -30.649 0.578 -17.755 1.00 39.16 301 SER A C 1
ATOM 2394 O O . SER A 1 301 ? -30.437 1.212 -16.726 1.00 39.16 301 SER A O 1
ATOM 2396 N N . PHE A 1 302 ? -29.925 0.722 -18.863 1.00 37.22 302 PHE A N 1
ATOM 2397 C CA . PHE A 1 302 ? -29.076 1.866 -19.163 1.00 37.22 302 PHE A CA 1
ATOM 2398 C C . PHE A 1 302 ? -29.918 3.148 -19.168 1.00 37.22 302 PHE A C 1
ATOM 2400 O O . PHE A 1 302 ? -30.908 3.229 -19.894 1.00 37.22 302 PHE A O 1
ATOM 2407 N N . LYS A 1 303 ? -29.455 4.192 -18.478 1.00 39.91 303 LYS A N 1
ATOM 2408 C CA . LYS A 1 303 ? -29.749 5.575 -18.863 1.00 39.91 303 LYS A CA 1
ATOM 2409 C C . LYS A 1 303 ? -28.452 6.371 -18.939 1.00 39.91 303 LYS A C 1
ATOM 2411 O O . LYS A 1 303 ? -27.820 6.675 -17.935 1.00 39.91 303 LYS A O 1
ATOM 2416 N N . LYS A 1 304 ? -28.078 6.658 -20.188 1.00 39.44 304 LYS A N 1
ATOM 2417 C CA . LYS A 1 304 ? -27.255 7.795 -20.596 1.00 39.44 304 LYS A CA 1
ATOM 2418 C C . LYS A 1 304 ? -27.974 9.072 -20.166 1.00 39.44 304 LYS A C 1
ATOM 2420 O O . LYS A 1 304 ? -29.110 9.270 -20.588 1.00 39.44 304 LYS A O 1
ATOM 2425 N N . GLU A 1 305 ? -27.288 9.956 -19.458 1.00 38.06 305 GLU A N 1
ATOM 2426 C CA . GLU A 1 305 ? -27.552 11.388 -19.567 1.00 38.06 305 GLU A CA 1
ATOM 2427 C C . GLU A 1 305 ? -26.273 12.080 -20.032 1.00 38.06 305 GLU A C 1
ATOM 2429 O O . GLU A 1 305 ? -25.203 11.994 -19.433 1.00 38.06 305 GLU A O 1
ATOM 2434 N N . SER A 1 306 ? -26.421 12.662 -21.216 1.00 38.44 306 SER A N 1
ATOM 2435 C CA . SER A 1 306 ? -25.499 13.505 -21.952 1.00 38.44 306 SER A CA 1
ATOM 2436 C C . SER A 1 306 ? -25.276 14.818 -21.214 1.00 38.44 306 SER A C 1
ATOM 2438 O O . SER A 1 306 ? -26.242 15.534 -20.954 1.00 38.44 306 SER A O 1
ATOM 2440 N N . ASN A 1 307 ? -24.018 15.174 -20.968 1.00 35.59 307 ASN A N 1
ATOM 2441 C CA . ASN A 1 307 ? -23.645 16.534 -20.601 1.00 35.59 307 ASN A CA 1
ATOM 2442 C C . ASN A 1 307 ? -22.835 17.124 -21.758 1.00 35.59 307 ASN A C 1
ATOM 2444 O O . ASN A 1 307 ? -21.611 17.037 -21.799 1.00 35.59 307 ASN A O 1
ATOM 2448 N N . ASP A 1 308 ? -23.568 17.654 -22.733 1.00 39.25 308 ASP A N 1
ATOM 2449 C CA . ASP A 1 308 ? -23.043 18.440 -23.841 1.00 39.25 308 ASP A CA 1
ATOM 2450 C C . ASP A 1 308 ? -23.438 19.910 -23.637 1.00 39.25 308 ASP A C 1
ATOM 2452 O O . ASP A 1 308 ? -24.577 20.211 -23.281 1.00 39.25 308 ASP A O 1
ATOM 2456 N N . GLN A 1 309 ? -22.506 20.800 -24.000 1.00 37.56 309 GLN A N 1
ATOM 2457 C CA . GLN A 1 309 ? -22.620 22.265 -24.140 1.00 37.56 309 GLN A CA 1
ATOM 2458 C C . GLN A 1 309 ? -22.445 23.064 -22.823 1.00 37.56 309 GLN A C 1
ATOM 2460 O O . GLN A 1 309 ? -23.163 22.873 -21.858 1.00 37.56 309 GLN A O 1
ATOM 2465 N N . ARG A 1 310 ? -21.535 24.042 -22.699 1.00 39.97 310 ARG A N 1
ATOM 2466 C CA . ARG A 1 310 ? -21.085 25.032 -23.689 1.00 39.97 310 ARG A CA 1
ATOM 2467 C C . ARG A 1 310 ? -19.632 25.459 -23.472 1.00 39.97 310 ARG A C 1
ATOM 2469 O O . ARG A 1 310 ? -19.249 25.924 -22.404 1.00 39.97 310 ARG A O 1
ATOM 2476 N N . ILE A 1 311 ? -18.881 25.414 -24.566 1.00 39.28 311 ILE A N 1
ATOM 2477 C CA . ILE A 1 311 ? -17.703 26.243 -24.819 1.00 39.28 311 ILE A CA 1
ATOM 2478 C C . ILE A 1 311 ? -18.211 27.641 -25.195 1.00 39.28 311 ILE A C 1
ATOM 2480 O O . ILE A 1 311 ? -19.011 27.768 -26.121 1.00 39.28 311 ILE A O 1
ATOM 2484 N N . LEU A 1 312 ? -17.721 28.688 -24.531 1.00 43.97 312 LEU A N 1
ATOM 2485 C CA . LEU A 1 312 ? -17.787 30.052 -25.051 1.00 43.97 312 LEU A CA 1
ATOM 2486 C C . LEU A 1 312 ? -16.380 30.657 -24.986 1.00 43.97 312 LEU A C 1
ATOM 2488 O O . LEU A 1 312 ? -15.895 31.047 -23.930 1.00 43.97 312 LEU A O 1
ATOM 2492 N N . ILE A 1 313 ? -15.712 30.690 -26.140 1.00 47.69 313 ILE A N 1
ATOM 2493 C CA . ILE A 1 313 ? -14.489 31.459 -26.391 1.00 47.69 313 ILE A CA 1
ATOM 2494 C C . ILE A 1 313 ? -14.765 32.359 -27.599 1.00 47.69 313 ILE A C 1
ATOM 2496 O O . ILE A 1 313 ? -15.351 31.890 -28.577 1.00 47.69 313 ILE A O 1
ATOM 2500 N N . LYS A 1 314 ? -14.205 33.581 -27.537 1.00 47.09 314 LYS A N 1
ATOM 2501 C CA . LYS A 1 314 ? -14.044 34.658 -28.551 1.00 47.09 314 LYS A CA 1
ATOM 2502 C C . LYS A 1 314 ? -14.993 35.842 -28.299 1.00 47.09 314 LYS A C 1
ATOM 2504 O O . LYS A 1 314 ? -16.166 35.629 -28.058 1.00 47.09 314 LYS A O 1
ATOM 2509 N N . LYS A 1 315 ? -14.581 37.112 -28.389 1.00 44.78 315 LYS A N 1
ATOM 2510 C CA . LYS A 1 315 ? -13.330 37.762 -28.833 1.00 44.78 315 LYS A CA 1
ATOM 2511 C C . LYS A 1 315 ? -13.411 39.258 -28.451 1.00 44.78 315 LYS A C 1
ATOM 2513 O O . LYS A 1 315 ? -14.508 39.795 -28.416 1.00 44.78 315 LYS A O 1
ATOM 2518 N N . LYS A 1 316 ? -12.238 39.880 -28.274 1.00 41.53 316 LYS A N 1
ATOM 2519 C CA . LYS A 1 316 ? -11.857 41.281 -28.576 1.00 41.53 316 LYS A CA 1
ATOM 2520 C C . LYS A 1 316 ? -12.970 42.280 -28.956 1.00 41.53 316 LYS A C 1
ATOM 2522 O O . LYS A 1 316 ? -13.531 42.144 -30.043 1.00 41.53 316 LYS A O 1
ATOM 2527 N N . VAL A 1 317 ? -13.068 43.362 -28.179 1.00 49.31 317 VAL A N 1
ATOM 2528 C CA . VAL A 1 317 ? -12.840 44.754 -28.628 1.00 49.31 317 VAL A CA 1
ATOM 2529 C C . VAL A 1 317 ? -11.931 45.406 -27.596 1.00 49.31 317 VAL A C 1
ATOM 2531 O O . VAL A 1 317 ? -12.167 45.139 -26.398 1.00 49.31 317 VAL A O 1
#

Radius of gyration: 69.34 Å; Cα contacts (8 Å, |Δi|>4): 49; chains: 1; bounding box: 139×89×227 Å

Mean predicted aligned error: 20.95 Å